Protein AF-A0A073IVK3-F1 (afdb_monomer)

Secondary structure (DSSP, 8-state):
----S----BTTBEEEE----SS-EEEEEE--SS-----BSSEEEEEE--TT--S-EEEEEE-TT--EEEEESS-EEEEEESSEEEEEE-SEEEEEESSTTS---EEEEE-SSEEEEE-SEEEEEE-S--------EEEEEESSS-EEEEE-SEEEEEEEEEEE--SS--EEEESSEEEEEEEEE-SS--EEEESSEEES-EEEESS--EEEESSEE-S-EE--BSS-EEEE-TT-EETT-EEEEESS-EEE--SS--EEEEEESS-EEEEEESS-EEEEEES--EEEEEESS-EEEEEES--EEEEEESS-EEE--SS--EE-

InterPro domains:
  IPR001343 RTX calcium-binding nonapeptide repeat [PF00353] (252-286)
  IPR001343 RTX calcium-binding nonapeptide repeat [PF00353] (289-323)
  IPR011049 Serralysin-like metalloprotease, C-terminal [G3DSA:2.150.10.10] (230-286)
  IPR011049 Serralysin-like metalloprotease, C-terminal [G3DSA:2.150.10.10] (288-324)
  IPR011049 Serralysin-like metalloprotease, C-terminal [SSF51120] (201-320)
  IPR018511 Hemolysin-type calcium-binding conserved site [PS00330] (267-285)

Organism: NCBI:txid1402135

Sequence (324 aa):
MKIDGDVVANDYGVRVDSSAANTDYEYNVTLGETANVITNTSFAIYIGANATNTDLAYGAINLANAGEVTAFDRGAVLLFNANQANFSNSGTITSNSTTNYFDAAVSFAIVKNALFDNSGLIQRLHDTSGPSKDTATVSFFSSTEVVSATNSGTILSGRIAIYSDATVSETLTNSGQIVGDVELSTVVGGTLNNFGLIDGDVTTKGGNDIVSNNGMMTGVLDLGADDDAYTAIAGGVVLGGVLGGTGNDTLTGGSNADFLDGGADNDRLFGRGGDDDLRGGLGSDFMSGGMGDDQIIGDDGSDKMFGGSGDDTLNGGRDKDTIH

pLDDT: mean 73.11, std 22.89, range [26.0, 98.88]

Structure (mmCIF, N/CA/C/O backbone):
data_AF-A0A073IVK3-F1
#
_entry.id   AF-A0A073IVK3-F1
#
loop_
_atom_site.group_PDB
_atom_site.id
_atom_site.type_symbol
_atom_site.label_atom_id
_atom_site.label_alt_id
_atom_site.label_comp_id
_atom_site.label_asym_id
_atom_site.label_entity_id
_atom_site.label_seq_id
_atom_site.pdbx_PDB_ins_code
_atom_site.Cartn_x
_atom_site.Cartn_y
_atom_site.Cartn_z
_atom_site.occupancy
_atom_site.B_iso_or_equiv
_atom_site.auth_seq_id
_atom_site.auth_comp_id
_atom_s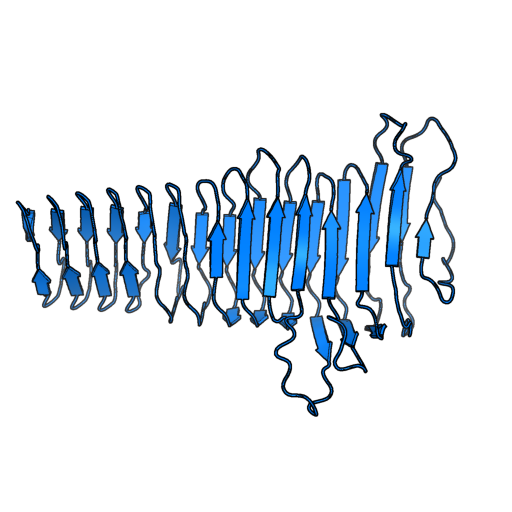ite.auth_asym_id
_atom_site.auth_atom_id
_atom_site.pdbx_PDB_model_num
ATOM 1 N N . MET A 1 1 ? -17.272 18.858 35.046 1.00 30.45 1 MET A N 1
ATOM 2 C CA . MET A 1 1 ? -17.788 18.023 36.160 1.00 30.45 1 MET A CA 1
ATOM 3 C C . MET A 1 1 ? -17.047 16.702 36.091 1.00 30.45 1 MET A C 1
ATOM 5 O O . MET A 1 1 ? -17.229 15.994 35.116 1.00 30.45 1 MET A O 1
ATOM 9 N N . LYS A 1 2 ? -16.173 16.412 37.058 1.00 28.25 2 LYS A N 1
ATOM 10 C CA . LYS A 1 2 ? -15.524 15.103 37.168 1.00 28.25 2 LYS A CA 1
ATOM 11 C C . LYS A 1 2 ? -16.598 14.114 37.623 1.00 28.25 2 LYS A C 1
ATOM 13 O O . LYS A 1 2 ? -17.146 14.299 38.709 1.00 28.25 2 LYS A O 1
ATOM 18 N N . ILE A 1 3 ? -16.972 13.149 36.789 1.00 32.38 3 ILE A N 1
ATOM 19 C CA . ILE A 1 3 ? -17.815 12.039 37.243 1.00 32.38 3 ILE A CA 1
ATOM 20 C C . ILE A 1 3 ? -16.871 11.082 37.982 1.00 32.38 3 ILE A C 1
ATOM 22 O O . ILE A 1 3 ? -16.301 10.183 37.382 1.00 32.38 3 ILE A O 1
ATOM 26 N N . ASP A 1 4 ? -16.623 11.344 39.269 1.00 26.00 4 ASP A N 1
ATOM 27 C CA . ASP A 1 4 ? -15.988 10.371 40.166 1.00 26.00 4 ASP A CA 1
ATOM 28 C C . ASP A 1 4 ? -17.093 9.428 40.674 1.00 26.00 4 ASP A C 1
ATOM 30 O O . ASP A 1 4 ? -17.877 9.790 41.554 1.00 26.00 4 ASP A O 1
ATOM 34 N N . GLY A 1 5 ? -17.186 8.236 40.084 1.00 30.58 5 GLY A N 1
ATOM 35 C CA . GLY A 1 5 ? -18.088 7.167 40.517 1.00 30.58 5 GLY A CA 1
ATOM 36 C C . GLY A 1 5 ? -18.250 6.076 39.458 1.00 30.58 5 GLY A C 1
ATOM 37 O O . GLY A 1 5 ? -18.316 6.385 38.270 1.00 30.58 5 GLY A O 1
ATOM 38 N N . ASP A 1 6 ? -18.318 4.813 39.895 1.00 33.09 6 ASP A N 1
ATOM 39 C CA . ASP A 1 6 ? -18.553 3.648 39.036 1.00 33.09 6 ASP A CA 1
ATOM 40 C C . ASP A 1 6 ? -19.819 3.850 38.195 1.00 33.09 6 ASP A C 1
ATOM 42 O O . ASP A 1 6 ? -20.940 3.895 38.716 1.00 33.09 6 ASP A O 1
ATOM 46 N N . VAL A 1 7 ? -19.654 3.971 36.878 1.00 39.94 7 VAL A N 1
ATOM 47 C CA . VAL A 1 7 ? -20.792 3.980 35.964 1.00 39.94 7 VAL A CA 1
ATOM 48 C C . VAL A 1 7 ? -21.243 2.536 35.785 1.00 39.94 7 VAL A C 1
ATOM 50 O O . VAL A 1 7 ? -20.665 1.774 35.013 1.00 39.94 7 VAL A O 1
ATOM 53 N N . VAL A 1 8 ? -22.276 2.146 36.532 1.00 37.56 8 VAL A N 1
ATOM 54 C CA . VAL A 1 8 ? -22.929 0.844 36.369 1.00 37.56 8 VAL A CA 1
ATOM 55 C C . VAL A 1 8 ? -23.657 0.848 35.027 1.00 37.56 8 VAL A C 1
ATOM 57 O O . VAL A 1 8 ? -24.685 1.511 34.869 1.00 37.56 8 VAL A O 1
ATOM 60 N N . ALA A 1 9 ? -23.098 0.131 34.051 1.00 41.75 9 ALA A N 1
ATOM 61 C CA . ALA A 1 9 ? -23.745 -0.131 32.774 1.00 41.75 9 ALA A CA 1
ATOM 62 C C . ALA A 1 9 ? -25.121 -0.772 33.019 1.00 41.75 9 ALA A C 1
ATOM 64 O O . ALA A 1 9 ? -25.241 -1.724 33.790 1.00 41.75 9 ALA A O 1
ATOM 65 N N . ASN A 1 10 ? -26.164 -0.238 32.386 1.00 35.09 10 ASN A N 1
ATOM 66 C CA . ASN A 1 10 ? -27.459 -0.909 32.324 1.00 35.09 10 ASN A CA 1
ATOM 67 C C . ASN A 1 10 ? -27.535 -1.763 31.047 1.00 35.09 10 ASN A C 1
ATOM 69 O O . ASN A 1 10 ? -26.664 -1.671 30.179 1.00 35.09 10 ASN A O 1
ATOM 73 N N . ASP A 1 11 ? -28.598 -2.562 30.916 1.00 35.25 11 ASP A N 1
ATOM 74 C CA . ASP A 1 11 ? -28.853 -3.481 29.789 1.00 35.25 11 ASP A CA 1
ATOM 75 C C . ASP A 1 11 ? -28.897 -2.808 28.395 1.00 35.25 11 ASP A C 1
ATOM 77 O O . ASP A 1 11 ? -29.147 -3.477 27.398 1.00 35.25 11 ASP A O 1
ATOM 81 N N . TYR A 1 12 ? -28.636 -1.500 28.278 1.00 35.09 12 TYR A N 1
ATOM 82 C CA . TYR A 1 12 ? -28.627 -0.750 27.017 1.00 35.09 12 TYR A CA 1
ATOM 83 C C . TYR A 1 12 ? -27.331 0.043 26.754 1.00 35.09 12 TYR A C 1
ATOM 85 O O . TYR A 1 12 ? -27.231 0.688 25.711 1.00 35.09 12 TYR A O 1
ATOM 93 N N . GLY A 1 13 ? -26.336 -0.002 27.651 1.00 47.62 13 GLY A N 1
ATOM 94 C CA . GLY A 1 13 ? -25.031 0.646 27.465 1.00 47.62 13 GLY A CA 1
ATOM 95 C C . GLY A 1 13 ? -24.664 1.686 28.528 1.00 47.62 13 GLY A C 1
ATOM 96 O O . GLY A 1 13 ? -25.321 1.827 29.559 1.00 47.62 13 GLY A O 1
ATOM 97 N N . VAL A 1 14 ? -23.575 2.417 28.278 1.00 51.91 14 VAL A N 1
ATOM 98 C CA . VAL A 1 14 ? -23.128 3.548 29.105 1.00 51.91 14 VAL A CA 1
ATOM 99 C C . VAL A 1 14 ? -23.346 4.832 28.309 1.00 51.91 14 VAL A C 1
ATOM 101 O O . VAL A 1 14 ? -22.667 5.079 27.314 1.00 51.91 14 VAL A O 1
ATOM 104 N N . ARG A 1 15 ? -24.300 5.663 28.738 1.00 46.94 15 ARG A N 1
ATOM 105 C CA . ARG A 1 15 ? -24.554 6.980 28.139 1.00 46.94 15 ARG A CA 1
ATOM 106 C C . ARG A 1 15 ? -24.108 8.071 29.100 1.00 46.94 15 ARG A C 1
ATOM 108 O O . ARG A 1 15 ? -24.674 8.198 30.185 1.00 46.94 15 ARG A O 1
ATOM 115 N N . VAL A 1 16 ? -23.117 8.857 28.689 1.00 52.09 16 VAL A N 1
ATOM 116 C CA . VAL A 1 16 ? -22.641 10.019 29.443 1.00 52.09 16 VAL A CA 1
ATOM 117 C C . VAL A 1 16 ? -23.031 11.281 28.674 1.00 52.09 16 VAL A C 1
ATOM 119 O O . VAL A 1 16 ? -22.374 11.653 27.707 1.00 52.09 16 VAL A O 1
ATOM 122 N N . ASP A 1 17 ? -24.117 11.928 29.103 1.00 44.75 17 ASP A N 1
ATOM 123 C CA . ASP A 1 17 ? -24.583 13.207 28.550 1.00 44.75 17 ASP A CA 1
ATOM 124 C C . ASP A 1 17 ? -24.237 14.357 29.512 1.00 44.75 17 ASP A C 1
ATOM 126 O O . ASP A 1 17 ? -24.454 14.237 30.721 1.00 44.75 17 ASP A O 1
ATOM 130 N N . SER A 1 18 ? -23.806 15.516 28.997 1.00 44.59 18 SER A N 1
ATOM 131 C CA . SER A 1 18 ? -23.911 16.776 29.750 1.00 44.59 18 SER A CA 1
ATOM 132 C C . SER A 1 18 ? -25.135 17.580 29.327 1.00 44.59 18 SER A C 1
ATOM 134 O O . SER A 1 18 ? -25.400 17.806 28.148 1.00 44.59 18 SER A O 1
ATOM 136 N N . SER A 1 19 ? -25.883 18.061 30.319 1.00 40.81 19 SER A N 1
ATOM 137 C CA . SER A 1 19 ? -27.013 18.979 30.128 1.00 40.81 19 SER A CA 1
ATOM 138 C C . SER A 1 19 ? -26.671 20.433 30.469 1.00 40.81 19 SER A C 1
ATOM 140 O O . SER A 1 19 ? -27.568 21.274 30.511 1.00 40.81 19 SER A O 1
ATOM 142 N N . ALA A 1 20 ? -25.417 20.735 30.806 1.00 42.34 20 ALA A N 1
ATOM 143 C CA . ALA A 1 20 ? -25.027 22.029 31.349 1.00 42.34 20 ALA A CA 1
ATOM 144 C C . ALA A 1 20 ? -24.287 22.858 30.294 1.00 42.34 20 ALA A C 1
ATOM 146 O O . ALA A 1 20 ? -23.254 22.457 29.769 1.00 42.34 20 ALA A O 1
ATOM 147 N N . ALA A 1 21 ? -24.852 24.022 29.976 1.00 39.41 21 ALA A N 1
ATOM 148 C CA . ALA A 1 21 ? -24.183 25.028 29.173 1.00 39.41 21 ALA A CA 1
ATOM 149 C C . ALA A 1 21 ? -23.064 25.671 30.009 1.00 39.41 21 ALA A C 1
ATOM 151 O O . ALA A 1 21 ? -23.330 26.083 31.143 1.00 39.41 21 ALA A O 1
ATOM 152 N N . ASN A 1 22 ? -21.883 25.844 29.401 1.00 41.50 22 ASN A N 1
ATOM 153 C CA . ASN A 1 22 ? -20.859 26.836 29.768 1.00 41.50 22 ASN A CA 1
ATOM 154 C C . ASN A 1 22 ? -19.664 26.401 30.663 1.00 41.50 22 ASN A C 1
ATOM 156 O O . ASN A 1 22 ? -19.256 27.177 31.527 1.00 41.50 22 ASN A O 1
ATOM 160 N N . THR A 1 23 ? -19.069 25.214 30.456 1.00 42.78 23 THR A N 1
ATOM 161 C CA . THR A 1 23 ? -17.687 24.873 30.901 1.00 42.78 23 THR A CA 1
ATOM 162 C C . THR A 1 23 ? -17.080 23.761 30.031 1.00 42.78 23 THR A C 1
ATOM 164 O O . THR A 1 23 ? -17.824 22.863 29.650 1.00 42.78 23 THR A O 1
ATOM 167 N N . ASP A 1 24 ? -15.759 23.743 29.806 1.00 46.22 24 ASP A N 1
ATOM 168 C CA . ASP A 1 24 ? -15.049 22.586 29.225 1.00 46.22 24 ASP A CA 1
ATOM 169 C C . ASP A 1 24 ? -15.345 21.302 30.033 1.00 46.22 24 ASP A C 1
ATOM 171 O O . ASP A 1 24 ? -15.300 21.301 31.273 1.00 46.22 24 ASP A O 1
ATOM 175 N N . TYR A 1 25 ? -15.664 20.200 29.348 1.00 48.06 25 TYR A N 1
ATOM 176 C CA . TYR A 1 25 ? -15.959 18.909 29.979 1.00 48.06 25 TYR A CA 1
ATOM 177 C C . TYR A 1 25 ? -14.968 17.839 29.521 1.00 48.06 25 TYR A C 1
ATOM 179 O O . TYR A 1 25 ? -14.807 17.614 28.325 1.00 48.06 25 TYR A O 1
ATOM 187 N N . GLU A 1 26 ? -14.363 17.154 30.492 1.00 44.44 26 GLU A N 1
ATOM 188 C CA . GLU A 1 26 ? -13.612 15.914 30.300 1.00 44.44 26 GLU A CA 1
ATOM 189 C C . GLU A 1 26 ? -14.480 14.745 30.791 1.00 44.44 26 GLU A C 1
ATOM 191 O O . GLU A 1 26 ? -14.881 14.713 31.961 1.00 44.44 26 GLU A O 1
ATOM 196 N N . TYR A 1 27 ? -14.805 13.807 29.901 1.00 48.66 27 TYR A N 1
ATOM 197 C CA . TYR A 1 27 ? -15.534 12.583 30.237 1.00 48.66 27 TYR A CA 1
ATOM 198 C C . TYR A 1 27 ? -14.570 11.405 30.219 1.00 48.66 27 TYR A C 1
ATOM 200 O O . TYR A 1 27 ? -14.105 11.010 29.153 1.00 48.66 27 TYR A O 1
ATOM 208 N N . ASN A 1 28 ? -14.303 10.835 31.392 1.00 47.59 28 ASN A N 1
ATOM 209 C CA . ASN A 1 28 ? -13.508 9.622 31.537 1.00 47.59 28 ASN A CA 1
ATOM 210 C C . ASN A 1 28 ? -14.444 8.459 31.873 1.00 47.59 28 ASN A C 1
ATOM 212 O O . ASN A 1 28 ? -15.094 8.476 32.919 1.00 47.59 28 ASN A O 1
ATOM 216 N N . VAL A 1 29 ? -14.527 7.460 30.993 1.00 53.03 29 VAL A N 1
ATOM 217 C CA . VAL A 1 29 ? -15.180 6.178 31.298 1.00 53.03 29 VAL A CA 1
ATOM 218 C C . VAL A 1 29 ? -14.085 5.145 31.532 1.00 53.03 29 VAL A C 1
ATOM 220 O O . VAL A 1 29 ? -13.369 4.774 30.600 1.00 53.03 29 VAL A O 1
ATOM 223 N N . THR A 1 30 ? -13.971 4.685 32.777 1.00 48.78 30 THR A N 1
ATOM 224 C CA . THR A 1 30 ? -13.077 3.592 33.177 1.00 48.78 30 THR A CA 1
ATOM 225 C C . THR A 1 30 ? -13.927 2.392 33.574 1.00 48.78 30 THR A C 1
ATOM 227 O O . THR A 1 30 ? -14.757 2.495 34.476 1.00 48.78 30 THR A O 1
ATOM 230 N N . LEU A 1 31 ? -13.725 1.248 32.920 1.00 52.12 31 LEU A N 1
ATOM 231 C CA . LEU A 1 31 ? -14.322 -0.025 33.332 1.00 52.12 31 LEU A CA 1
ATOM 232 C C . LEU A 1 31 ? -13.305 -0.748 34.241 1.00 52.12 31 LEU A C 1
ATOM 234 O O . LEU A 1 31 ? -12.222 -1.096 33.789 1.00 52.12 31 LEU A O 1
ATOM 238 N N . GLY A 1 32 ? -13.608 -0.879 35.541 1.00 35.72 32 GLY A N 1
ATOM 239 C CA . GLY A 1 32 ? -12.637 -1.221 36.600 1.00 35.72 32 GLY A CA 1
ATOM 240 C C . GLY A 1 32 ? -12.182 -2.692 36.727 1.00 35.72 32 GLY A C 1
ATOM 241 O O . GLY A 1 32 ? -12.684 -3.589 36.054 1.00 35.72 32 GLY A O 1
ATOM 242 N N . GLU A 1 33 ? -11.251 -2.907 37.671 1.00 37.09 33 GLU A N 1
ATOM 243 C CA . GLU A 1 33 ? -10.264 -4.006 37.850 1.00 37.09 33 GLU A CA 1
ATOM 244 C C . GLU A 1 33 ? -10.771 -5.429 38.188 1.00 37.09 33 GLU A C 1
ATOM 246 O O . GLU A 1 33 ? -9.989 -6.298 38.577 1.00 37.09 33 GLU A O 1
ATOM 251 N N . THR A 1 34 ? -12.060 -5.724 38.053 1.00 35.50 34 THR A N 1
ATOM 252 C CA . THR A 1 34 ? -12.558 -7.108 38.191 1.00 35.50 34 THR A CA 1
ATOM 253 C C . THR A 1 34 ? -13.191 -7.528 36.882 1.00 35.50 34 THR A C 1
ATOM 255 O O . THR A 1 34 ? -13.730 -6.674 36.195 1.00 35.50 34 THR A O 1
ATOM 258 N N . ALA A 1 35 ? -13.053 -8.807 36.510 1.00 34.72 35 ALA A N 1
ATOM 259 C CA . ALA A 1 35 ? -13.512 -9.395 35.249 1.00 34.72 35 ALA A CA 1
ATOM 260 C C . ALA A 1 35 ? -14.973 -9.024 34.926 1.00 34.72 35 ALA A C 1
ATOM 262 O O . ALA A 1 35 ? -15.910 -9.763 35.222 1.00 34.72 35 ALA A O 1
ATOM 263 N N . ASN A 1 36 ? -15.160 -7.845 34.344 1.00 41.50 36 ASN A N 1
ATOM 264 C CA . ASN A 1 36 ? -16.448 -7.283 34.004 1.00 41.50 36 ASN A CA 1
ATOM 265 C C . ASN A 1 36 ? -16.783 -7.792 32.611 1.00 41.50 36 ASN A C 1
ATOM 267 O O . ASN A 1 36 ? -16.494 -7.130 31.621 1.00 41.50 36 ASN A O 1
ATOM 271 N N . VAL A 1 37 ? -17.375 -8.984 32.539 1.00 42.28 37 VAL A N 1
ATOM 272 C CA . VAL A 1 37 ? -17.988 -9.457 31.297 1.00 42.28 37 VAL A CA 1
ATOM 273 C C . VAL A 1 37 ? -19.257 -8.632 31.088 1.00 42.28 37 VAL A C 1
ATOM 275 O O . VAL A 1 37 ? -20.292 -8.901 31.697 1.00 42.28 37 VAL A O 1
ATOM 278 N N . ILE A 1 38 ? -19.187 -7.588 30.260 1.00 46.66 38 ILE A N 1
ATOM 279 C CA . ILE A 1 38 ? -20.375 -6.826 29.853 1.00 46.66 38 ILE A CA 1
ATOM 280 C C . ILE A 1 38 ? -21.122 -7.657 28.809 1.00 46.66 38 ILE A C 1
ATOM 282 O O . ILE A 1 38 ? -20.921 -7.468 27.622 1.00 46.66 38 ILE A O 1
ATOM 286 N N . THR A 1 39 ? -21.974 -8.595 29.224 1.00 41.84 39 THR A N 1
ATOM 287 C CA . THR A 1 39 ? -22.789 -9.388 28.291 1.00 41.84 39 THR A CA 1
ATOM 288 C C . THR A 1 39 ? -24.007 -8.580 27.835 1.00 41.84 39 THR A C 1
ATOM 290 O O . THR A 1 39 ? -24.969 -8.452 28.593 1.00 41.84 39 THR A O 1
ATOM 293 N N . ASN A 1 40 ? -24.007 -8.030 26.617 1.00 43.03 40 ASN A N 1
ATOM 294 C CA . ASN A 1 40 ? -25.181 -7.329 26.081 1.00 43.03 40 ASN A CA 1
ATOM 295 C C . ASN A 1 40 ? -25.412 -7.616 24.591 1.00 43.03 40 ASN A C 1
ATOM 297 O O . ASN A 1 40 ? -24.457 -7.638 23.827 1.00 43.03 40 ASN A O 1
ATOM 301 N N . THR A 1 41 ? -26.681 -7.768 24.195 1.00 34.62 41 THR A N 1
ATOM 302 C CA . THR A 1 41 ? -27.170 -7.895 22.805 1.00 34.62 41 THR A CA 1
ATOM 303 C C . THR A 1 41 ? -26.931 -6.654 21.929 1.00 34.62 41 THR A C 1
ATOM 305 O O . THR A 1 41 ? -27.132 -6.698 20.717 1.00 34.62 41 THR A O 1
ATOM 308 N N . SER A 1 42 ? -26.572 -5.513 22.527 1.00 39.62 42 SER A N 1
ATOM 309 C CA . SER A 1 42 ? -26.035 -4.310 21.871 1.00 39.62 42 SER A CA 1
ATOM 310 C C . SER A 1 42 ? -25.353 -3.451 22.933 1.00 39.62 42 SER A C 1
ATOM 312 O O . SER A 1 42 ? -26.006 -3.056 23.895 1.00 39.62 42 SER A O 1
ATOM 314 N N . PHE A 1 43 ? -24.071 -3.128 22.780 1.00 43.31 43 PHE A N 1
ATOM 315 C CA . PHE A 1 43 ? -23.385 -2.207 23.688 1.00 43.31 43 PHE A CA 1
ATOM 316 C C . PHE A 1 43 ? -22.887 -0.993 22.910 1.00 43.31 43 PHE A C 1
ATOM 318 O O . PHE A 1 43 ? -22.105 -1.134 21.970 1.00 43.31 43 PHE A O 1
ATOM 325 N N . ALA A 1 44 ? -23.344 0.192 23.317 1.00 45.56 44 ALA A N 1
ATOM 326 C CA . ALA A 1 44 ? -22.808 1.456 22.846 1.00 45.56 44 ALA A CA 1
ATOM 327 C C . ALA A 1 44 ? -22.344 2.287 24.041 1.00 45.56 44 ALA A C 1
ATOM 329 O O . ALA A 1 44 ? -23.100 2.487 24.999 1.00 45.56 44 ALA A O 1
ATOM 330 N N . ILE A 1 45 ? -21.104 2.772 23.982 1.00 53.34 45 ILE A N 1
ATOM 331 C CA . ILE A 1 45 ? -20.678 3.895 24.813 1.00 53.34 45 ILE A CA 1
ATOM 332 C C . ILE A 1 45 ? -20.809 5.131 23.940 1.00 53.34 45 ILE A C 1
ATOM 334 O O . ILE A 1 45 ? -20.176 5.215 22.889 1.00 53.34 45 ILE A O 1
ATOM 338 N N . TYR A 1 46 ? -21.661 6.058 24.371 1.00 47.38 46 TYR A N 1
ATOM 339 C CA . TYR A 1 46 ? -21.790 7.367 23.747 1.00 47.38 46 TYR A CA 1
ATOM 340 C C . TYR A 1 46 ? -21.228 8.420 24.694 1.00 47.38 46 TYR A C 1
ATOM 342 O O . TYR A 1 46 ? -21.732 8.593 25.809 1.00 47.38 46 TYR A O 1
ATOM 350 N N . ILE A 1 47 ? -20.197 9.121 24.225 1.00 49.31 47 ILE A N 1
ATOM 351 C CA . ILE A 1 47 ? -19.672 10.332 24.854 1.00 49.31 47 ILE A CA 1
ATOM 352 C C . ILE A 1 47 ? -19.900 11.471 23.865 1.00 49.31 47 ILE A C 1
ATOM 354 O O . ILE A 1 47 ? -19.330 11.458 22.771 1.00 49.31 47 ILE A O 1
ATOM 358 N N . GLY A 1 48 ? -20.737 12.444 24.229 1.00 41.22 48 GLY A N 1
ATOM 359 C CA . GLY A 1 48 ? -21.047 13.561 23.341 1.00 41.22 48 GLY A CA 1
ATOM 360 C C . GLY A 1 48 ? -21.378 14.869 24.051 1.00 41.22 48 GLY A C 1
ATOM 361 O O . GLY A 1 48 ? -21.937 14.879 25.148 1.00 41.22 48 GLY A O 1
ATOM 362 N N . ALA A 1 49 ? -21.062 15.985 23.389 1.00 42.00 49 ALA A N 1
ATOM 363 C CA . ALA A 1 49 ? -21.572 17.314 23.726 1.00 42.00 49 ALA A CA 1
ATOM 364 C C . ALA A 1 49 ? -22.810 17.660 22.878 1.00 42.00 49 ALA A C 1
ATOM 366 O O . ALA A 1 49 ? -22.963 17.196 21.749 1.00 42.00 49 ALA A O 1
ATOM 367 N N . ASN A 1 50 ? -23.725 18.464 23.425 1.00 40.88 50 ASN A N 1
ATOM 368 C CA . ASN A 1 50 ? -24.939 18.880 22.721 1.00 40.88 50 ASN A CA 1
ATOM 369 C C . ASN A 1 50 ? -24.593 19.763 21.501 1.00 40.88 50 ASN A C 1
ATOM 371 O O . ASN A 1 50 ? -23.816 20.708 21.630 1.00 40.88 50 ASN A O 1
ATOM 375 N N . ALA A 1 51 ? -25.208 19.486 20.344 1.00 37.88 51 ALA A N 1
ATOM 376 C CA . ALA A 1 51 ? -24.885 20.038 19.017 1.00 37.88 51 ALA A CA 1
ATOM 377 C C . ALA A 1 51 ? -24.982 21.575 18.881 1.00 37.88 51 ALA A C 1
ATOM 379 O O . ALA A 1 51 ? -24.632 22.132 17.845 1.00 37.88 51 ALA A O 1
ATOM 380 N N . THR A 1 52 ? -25.475 22.272 19.905 1.00 41.50 52 THR A N 1
ATOM 381 C CA . THR A 1 52 ? -25.586 23.736 19.941 1.00 41.50 52 THR A CA 1
ATOM 382 C C . THR A 1 52 ? -24.432 24.426 20.668 1.00 41.50 52 THR A C 1
ATOM 384 O O . THR A 1 52 ? -24.470 25.649 20.790 1.00 41.50 52 THR A O 1
ATOM 387 N N . ASN A 1 53 ? -23.456 23.686 21.209 1.00 41.06 53 ASN A N 1
ATOM 388 C CA . ASN A 1 53 ? -22.386 24.264 22.021 1.00 41.06 53 ASN A CA 1
ATOM 389 C C . ASN A 1 53 ? -21.077 24.419 21.228 1.00 41.06 53 ASN A C 1
ATOM 391 O O . ASN A 1 53 ? -20.614 23.474 20.599 1.00 41.06 53 ASN A O 1
ATOM 395 N N . THR A 1 54 ? -20.482 25.613 21.267 1.00 37.91 54 THR A N 1
ATOM 396 C CA . THR A 1 54 ? -19.204 25.955 20.610 1.00 37.91 54 THR A CA 1
ATOM 397 C C . THR A 1 54 ? -17.967 25.619 21.460 1.00 37.91 54 THR A C 1
ATOM 399 O O . THR A 1 54 ? -16.853 25.927 21.045 1.00 37.91 54 THR A O 1
ATOM 402 N N . ASP A 1 55 ? -18.156 25.026 22.643 1.00 41.25 55 ASP A N 1
ATOM 403 C CA . ASP A 1 55 ? -17.098 24.745 23.629 1.00 41.25 55 ASP A CA 1
ATOM 404 C C . ASP A 1 55 ? -16.347 23.420 23.369 1.00 41.25 55 ASP A C 1
ATOM 406 O O . ASP A 1 55 ? -16.862 22.505 22.719 1.00 41.25 55 ASP A O 1
ATOM 410 N N . LEU A 1 56 ? -15.125 23.298 23.910 1.00 43.72 56 LEU A N 1
ATOM 411 C CA . LEU A 1 56 ? -14.254 22.127 23.765 1.00 43.72 56 LEU A CA 1
ATOM 412 C C . LEU A 1 56 ? -14.711 20.968 24.671 1.00 43.72 56 LEU A C 1
ATOM 414 O O . LEU A 1 56 ? -14.603 21.022 25.894 1.00 43.72 56 LEU A O 1
ATOM 418 N N . ALA A 1 57 ? -15.227 19.893 24.068 1.00 39.88 57 ALA A N 1
ATOM 419 C CA . ALA A 1 57 ? -15.525 18.645 24.771 1.00 39.88 57 ALA A CA 1
ATOM 420 C C . ALA A 1 57 ? -14.420 17.608 24.530 1.00 39.88 57 ALA A C 1
ATOM 422 O O . ALA A 1 57 ? -14.106 17.307 23.377 1.00 39.88 57 ALA A O 1
ATOM 423 N N . TYR A 1 58 ? -13.879 17.050 25.615 1.00 41.75 58 TYR A N 1
ATOM 424 C CA . TYR A 1 58 ? -12.848 16.013 25.618 1.00 41.75 58 TYR A CA 1
ATOM 425 C C . TYR A 1 58 ? -13.449 14.701 26.140 1.00 41.75 58 TYR A C 1
ATOM 427 O O . TYR A 1 58 ? -14.083 14.682 27.197 1.00 41.75 58 TYR A O 1
ATOM 435 N N . GLY A 1 59 ? -13.272 13.598 25.414 1.00 42.62 59 GLY A N 1
ATOM 436 C CA . GLY A 1 59 ? -13.734 12.272 25.837 1.00 42.62 59 GLY A CA 1
ATOM 437 C C . GLY A 1 59 ? -12.597 11.260 25.833 1.00 42.62 59 GLY A C 1
ATOM 438 O O . GLY A 1 59 ? -11.889 11.142 24.840 1.00 42.62 59 GLY A O 1
ATOM 439 N N . ALA A 1 60 ? -12.424 10.499 26.909 1.00 41.94 60 ALA A N 1
ATOM 440 C CA . ALA A 1 60 ? -11.525 9.354 26.915 1.00 41.94 60 ALA A CA 1
ATOM 441 C C . ALA A 1 60 ? -12.250 8.105 27.422 1.00 41.94 60 ALA A C 1
ATOM 443 O O . ALA A 1 60 ? -12.913 8.112 28.463 1.00 41.94 60 ALA A O 1
ATOM 444 N N . ILE A 1 61 ? -12.112 7.014 26.670 1.00 54.38 61 ILE A N 1
ATOM 445 C CA . ILE A 1 61 ? -12.478 5.676 27.135 1.00 54.38 61 ILE A CA 1
ATOM 446 C C . ILE A 1 61 ? -11.178 4.922 27.330 1.00 54.38 61 ILE A C 1
ATOM 448 O O . ILE A 1 61 ? -10.446 4.663 26.373 1.00 54.38 61 ILE A O 1
ATOM 452 N N . ASN A 1 62 ? -10.902 4.588 28.586 1.00 50.53 62 ASN A N 1
ATOM 453 C CA . ASN A 1 62 ? -9.751 3.788 28.939 1.00 50.53 62 ASN A CA 1
ATOM 454 C C . ASN A 1 62 ? -10.229 2.398 29.361 1.00 50.53 62 ASN A C 1
ATOM 456 O O . ASN A 1 62 ? -10.833 2.234 30.424 1.00 50.53 62 ASN A O 1
ATOM 460 N N . LEU A 1 63 ? -9.963 1.407 28.512 1.00 54.09 63 LEU A N 1
ATOM 461 C CA . LEU A 1 63 ? -10.202 -0.005 28.812 1.00 54.09 63 LEU A CA 1
ATOM 462 C C . LEU A 1 63 ? -8.964 -0.672 29.431 1.00 54.09 63 LEU A C 1
ATOM 464 O O . LEU A 1 63 ? -8.906 -1.897 29.518 1.00 54.09 63 LEU A O 1
ATOM 468 N N . ALA A 1 64 ? -7.964 0.104 29.866 1.00 36.34 64 ALA A N 1
ATOM 469 C CA . ALA A 1 64 ? -6.777 -0.440 30.506 1.00 36.34 64 ALA A CA 1
ATOM 470 C C . ALA A 1 64 ? -7.148 -1.219 31.772 1.00 36.34 64 ALA A C 1
ATOM 472 O O . ALA A 1 64 ? -7.763 -0.681 32.691 1.00 36.34 64 ALA A O 1
ATOM 473 N N . ASN A 1 65 ? -6.734 -2.487 31.818 1.00 38.41 65 ASN A N 1
ATOM 474 C CA . ASN A 1 65 ? -7.028 -3.446 32.891 1.00 38.41 65 ASN A CA 1
ATOM 475 C C . ASN A 1 65 ? -8.506 -3.878 33.015 1.00 38.41 65 ASN A C 1
ATOM 477 O O . ASN A 1 65 ? -8.840 -4.609 33.952 1.00 38.41 65 ASN A O 1
ATOM 481 N N . ALA A 1 66 ? -9.384 -3.497 32.081 1.00 38.75 66 ALA A N 1
ATOM 482 C CA . ALA A 1 66 ? -10.692 -4.131 31.933 1.00 38.75 66 ALA A CA 1
ATOM 483 C C . ALA A 1 66 ? -10.464 -5.519 31.309 1.00 38.75 66 ALA A C 1
ATOM 485 O O . ALA A 1 66 ? -9.900 -5.603 30.227 1.00 38.75 66 ALA A O 1
ATOM 486 N N . GLY A 1 67 ? -10.830 -6.609 31.991 1.00 47.84 67 GLY A N 1
ATOM 487 C CA . GLY A 1 67 ? -10.541 -7.984 31.542 1.00 47.84 67 GLY A CA 1
ATOM 488 C C . GLY A 1 67 ? -10.960 -8.303 30.091 1.00 47.84 67 GLY A C 1
ATOM 489 O O . GLY A 1 67 ? -10.149 -8.216 29.170 1.00 47.84 67 GLY A O 1
ATOM 490 N N . GLU A 1 68 ? -12.213 -8.723 29.889 1.00 49.28 68 GLU A N 1
ATOM 491 C CA . GLU A 1 68 ? -12.792 -9.033 28.571 1.00 49.28 68 GLU A CA 1
ATOM 492 C C . GLU A 1 68 ? -14.070 -8.204 28.364 1.00 49.28 68 GLU A C 1
ATOM 494 O O . GLU A 1 68 ? -14.993 -8.278 29.175 1.00 49.28 68 GLU A O 1
ATOM 499 N N . VAL A 1 69 ? -14.135 -7.421 27.284 1.00 52.19 69 VAL A N 1
ATOM 500 C CA . VAL A 1 69 ? -15.343 -6.706 26.844 1.00 52.19 69 VAL A CA 1
ATOM 501 C C . VAL A 1 69 ? -15.984 -7.504 25.707 1.00 52.19 69 VAL A C 1
ATOM 503 O O . VAL A 1 69 ? -15.440 -7.547 24.604 1.00 52.19 69 VAL A O 1
ATOM 506 N N . THR A 1 70 ? -17.140 -8.128 25.958 1.00 47.41 70 THR A N 1
ATOM 507 C CA . THR A 1 70 ? -17.814 -9.020 24.994 1.00 47.41 70 THR A CA 1
ATOM 508 C C . THR A 1 70 ? -19.177 -8.471 24.556 1.00 47.41 70 THR A C 1
ATOM 510 O O . THR A 1 70 ? -20.146 -8.569 25.299 1.00 47.41 70 THR A O 1
ATOM 513 N N . ALA A 1 71 ? -19.314 -7.954 23.333 1.00 47.34 71 ALA A N 1
ATOM 514 C CA . ALA A 1 71 ? -20.628 -7.566 22.795 1.00 47.34 71 ALA A CA 1
ATOM 515 C C . ALA A 1 71 ? -21.291 -8.728 22.033 1.00 47.34 71 ALA A C 1
ATOM 517 O O . ALA A 1 71 ? -20.646 -9.367 21.201 1.00 47.34 71 ALA A O 1
ATOM 518 N N . PHE A 1 72 ? -22.578 -8.976 22.288 1.00 42.47 72 PHE A N 1
ATOM 519 C CA . PHE A 1 72 ? -23.405 -10.003 21.643 1.00 42.47 72 PHE A CA 1
ATOM 520 C C . PHE A 1 72 ? -24.390 -9.383 20.631 1.00 42.47 72 PHE A C 1
ATOM 522 O O . PHE A 1 72 ? -24.812 -8.245 20.789 1.00 42.47 72 PHE A O 1
ATOM 529 N N . ASP A 1 73 ? -24.777 -10.152 19.611 1.00 41.50 73 ASP A N 1
ATOM 530 C CA . ASP A 1 73 ? -25.961 -10.042 18.730 1.00 41.50 73 ASP A CA 1
ATOM 531 C C . ASP A 1 73 ? -26.198 -8.787 17.859 1.00 41.50 73 ASP A C 1
ATOM 533 O O . ASP A 1 73 ? -26.946 -8.902 16.885 1.00 41.50 73 ASP A O 1
ATOM 537 N N . ARG A 1 74 ? -25.582 -7.619 18.108 1.00 44.16 74 ARG A N 1
ATOM 538 C CA . ARG A 1 74 ? -25.718 -6.423 17.228 1.00 44.16 74 ARG A CA 1
ATOM 539 C C . ARG A 1 74 ? -24.456 -5.565 17.053 1.00 44.16 74 ARG A C 1
ATOM 541 O O . ARG A 1 74 ? -24.553 -4.392 16.697 1.00 44.16 74 ARG A O 1
ATOM 548 N N . GLY A 1 75 ? -23.276 -6.140 17.269 1.00 44.78 75 GLY A N 1
ATOM 549 C CA . GLY A 1 75 ? -22.008 -5.410 17.182 1.00 44.78 75 GLY A CA 1
ATOM 550 C C . GLY A 1 75 ? -21.753 -4.493 18.387 1.00 44.78 75 GLY A C 1
ATOM 551 O O . GLY A 1 75 ? -22.664 -4.119 19.131 1.00 44.78 75 GLY A O 1
ATOM 552 N N . ALA A 1 76 ? -20.481 -4.165 18.605 1.00 48.50 76 ALA A N 1
ATOM 553 C CA . ALA A 1 76 ? -20.063 -3.142 19.557 1.00 48.50 76 ALA A CA 1
ATOM 554 C C . ALA A 1 76 ? -19.869 -1.844 18.773 1.00 48.50 76 ALA A C 1
ATOM 556 O O . ALA A 1 76 ? -18.947 -1.738 17.966 1.00 48.50 76 ALA A O 1
ATOM 557 N N . VAL A 1 77 ? -20.724 -0.851 18.995 1.00 49.03 77 VAL A N 1
ATOM 558 C CA . VAL A 1 77 ? -20.564 0.454 18.346 1.00 49.03 77 VAL A CA 1
ATOM 559 C C . VAL A 1 77 ? -20.130 1.456 19.407 1.00 49.03 77 VAL A C 1
ATOM 561 O O . VAL A 1 77 ? -20.937 1.892 20.225 1.00 49.03 77 VAL A O 1
ATOM 564 N N . LEU A 1 78 ? -18.845 1.814 19.412 1.00 55.34 78 LEU A N 1
ATOM 565 C CA . LEU A 1 78 ? -18.320 2.886 20.255 1.00 55.34 78 LEU A CA 1
ATOM 566 C C . LEU A 1 78 ? -18.353 4.192 19.453 1.00 55.34 78 LEU A C 1
ATOM 568 O O . LEU A 1 78 ? -17.597 4.380 18.500 1.00 55.34 78 LEU A O 1
ATOM 572 N N . LEU A 1 79 ? -19.272 5.087 19.818 1.00 49.84 79 LEU A N 1
ATOM 573 C CA . LEU A 1 79 ? -19.462 6.374 19.147 1.00 49.84 79 LEU A CA 1
ATOM 574 C C . LEU A 1 79 ? -18.898 7.500 20.013 1.00 49.84 79 LEU A C 1
ATOM 576 O O . LEU A 1 79 ? -19.391 7.751 21.116 1.00 49.84 79 LEU A O 1
ATOM 580 N N . PHE A 1 80 ? -17.918 8.228 19.482 1.00 54.34 80 PHE A N 1
ATOM 581 C CA . PHE A 1 80 ? -17.323 9.392 20.130 1.00 54.34 80 PHE A CA 1
ATOM 582 C C . PHE A 1 80 ? -17.682 10.656 19.359 1.00 54.34 80 PHE A C 1
ATOM 584 O O . PHE A 1 80 ? -17.217 10.855 18.241 1.00 54.34 80 PHE A O 1
ATOM 591 N N . ASN A 1 81 ? -18.465 11.544 19.967 1.00 48.34 81 ASN A N 1
ATOM 592 C CA . ASN A 1 81 ? -18.767 12.863 19.414 1.00 48.34 81 ASN A CA 1
ATOM 593 C C . ASN A 1 81 ? -18.140 13.956 20.295 1.00 48.34 81 ASN A C 1
ATOM 595 O O . ASN A 1 81 ? -18.827 14.644 21.053 1.00 48.34 81 ASN A O 1
ATOM 599 N N . ALA A 1 82 ? -16.810 14.058 20.242 1.00 50.09 82 ALA A N 1
ATOM 600 C CA . ALA A 1 82 ? -16.006 15.007 21.013 1.00 50.09 82 ALA A CA 1
ATOM 601 C C . ALA A 1 82 ? -14.997 15.735 20.104 1.00 50.09 82 ALA A C 1
ATOM 603 O O . ALA A 1 82 ? -14.656 15.236 19.033 1.00 50.09 82 ALA A O 1
ATOM 604 N N . ASN A 1 83 ? -14.521 16.911 20.534 1.00 50.94 83 ASN A N 1
ATOM 605 C CA . ASN A 1 83 ? -13.530 17.708 19.792 1.00 50.94 83 ASN A CA 1
ATOM 606 C C . ASN A 1 83 ? -12.115 17.105 19.858 1.00 50.94 83 ASN A C 1
ATOM 608 O O . ASN A 1 83 ? -11.277 17.417 19.014 1.00 50.94 83 ASN A O 1
ATOM 612 N N . GLN A 1 84 ? -11.864 16.268 20.865 1.00 57.38 84 GLN A N 1
ATOM 613 C CA . GLN A 1 84 ? -10.722 15.368 20.971 1.00 57.38 84 GLN A CA 1
ATOM 614 C C . GLN A 1 84 ? -11.202 14.101 21.683 1.00 57.38 84 GLN A C 1
ATOM 616 O O . GLN A 1 84 ? -11.850 14.190 22.736 1.00 57.38 84 GLN A O 1
ATOM 621 N N . ALA A 1 85 ? -10.897 12.933 21.121 1.00 57.59 85 ALA A N 1
ATOM 622 C CA . ALA A 1 85 ? -11.266 11.657 21.718 1.00 57.59 85 ALA A CA 1
ATOM 623 C C . ALA A 1 85 ? -10.100 10.668 21.715 1.00 57.59 85 ALA A C 1
ATOM 625 O O . ALA A 1 85 ? -9.541 10.358 20.665 1.00 57.59 85 ALA A O 1
ATOM 626 N N . ASN A 1 86 ? -9.767 10.154 22.899 1.00 64.94 86 ASN A N 1
ATOM 627 C CA . ASN A 1 86 ? -8.720 9.152 23.066 1.00 64.94 86 ASN A CA 1
ATOM 628 C C . ASN A 1 86 ? -9.350 7.810 23.447 1.00 64.94 86 ASN A C 1
ATOM 630 O O . ASN A 1 86 ? -10.039 7.696 24.465 1.00 64.94 86 ASN A O 1
ATOM 634 N N . PHE A 1 87 ? -9.085 6.785 22.650 1.00 72.12 87 PHE A N 1
ATOM 635 C CA . PHE A 1 87 ? -9.426 5.407 22.961 1.00 72.12 87 PHE A CA 1
ATOM 636 C C . PHE A 1 87 ? -8.148 4.616 23.205 1.00 72.12 87 PHE A C 1
ATOM 638 O O . PHE A 1 87 ? -7.262 4.604 22.353 1.00 72.12 87 PHE A O 1
ATOM 645 N N . SER A 1 88 ? -8.070 3.935 24.347 1.00 69.50 88 SER A N 1
ATOM 646 C CA . SER A 1 88 ? -6.981 3.003 24.636 1.00 69.50 88 SER A CA 1
ATOM 647 C C . SER A 1 88 ? -7.539 1.636 25.023 1.00 69.50 88 SER A C 1
ATOM 649 O O . SER A 1 88 ? -8.352 1.529 25.949 1.00 69.50 88 SER A O 1
ATOM 651 N N . ASN A 1 89 ? -7.095 0.593 24.319 1.00 69.31 89 ASN A N 1
ATOM 652 C CA . ASN A 1 89 ? -7.362 -0.803 24.646 1.00 69.31 89 ASN A CA 1
ATOM 653 C C . ASN A 1 89 ? -6.058 -1.548 24.939 1.00 69.31 89 ASN A C 1
ATOM 655 O O . ASN A 1 89 ? -5.216 -1.688 24.057 1.00 69.31 89 ASN A O 1
ATOM 659 N N . SER A 1 90 ? -5.931 -2.105 26.143 1.00 73.50 90 SER A N 1
ATOM 660 C CA . SER A 1 90 ? -4.888 -3.084 26.486 1.00 73.50 90 SER A CA 1
ATOM 661 C C . SER A 1 90 ? -5.449 -4.457 26.881 1.00 73.50 90 SER A C 1
ATOM 663 O O . SER A 1 90 ? -4.685 -5.358 27.223 1.00 73.50 90 SER A O 1
ATOM 665 N N . GLY A 1 91 ? -6.778 -4.622 26.838 1.00 67.94 91 GLY A N 1
ATOM 666 C CA . GLY A 1 91 ? -7.500 -5.850 27.179 1.00 67.94 91 GLY A CA 1
ATOM 667 C C . GLY A 1 91 ? -7.999 -6.608 25.946 1.00 67.94 91 GLY A C 1
ATOM 668 O O . GLY A 1 91 ? -7.478 -6.444 24.841 1.00 67.94 91 GLY A O 1
ATOM 669 N N . THR A 1 92 ? -9.012 -7.460 26.124 1.00 68.88 92 THR A N 1
ATOM 670 C CA . THR A 1 92 ? -9.661 -8.167 25.005 1.00 68.88 92 THR A CA 1
ATOM 671 C C . THR A 1 92 ? -11.021 -7.553 24.687 1.00 68.88 92 THR A C 1
ATOM 673 O O . THR A 1 92 ? -11.879 -7.468 25.563 1.00 68.88 92 THR A O 1
ATOM 676 N N . ILE A 1 93 ? -11.236 -7.176 23.428 1.00 70.12 93 ILE A N 1
ATOM 677 C CA . ILE A 1 93 ? -12.532 -6.783 22.876 1.00 70.12 93 ILE A CA 1
ATOM 678 C C . ILE A 1 93 ? -12.988 -7.899 21.948 1.00 70.12 93 ILE A C 1
ATOM 680 O O . ILE A 1 93 ? -12.405 -8.112 20.886 1.00 70.12 93 ILE A O 1
ATOM 684 N N . THR A 1 94 ? -14.042 -8.599 22.347 1.00 67.62 94 THR A N 1
ATOM 685 C CA . THR A 1 94 ? -14.656 -9.655 21.549 1.00 67.62 94 THR A CA 1
ATOM 686 C C . THR A 1 94 ? -16.011 -9.177 21.041 1.00 67.62 94 THR A C 1
ATOM 688 O O . THR A 1 94 ? -16.896 -8.827 21.822 1.00 67.62 94 THR A O 1
ATOM 691 N N . SER A 1 95 ? -16.217 -9.217 19.729 1.00 64.06 95 SER A N 1
ATOM 692 C CA . SER A 1 95 ? -17.565 -9.178 19.155 1.00 64.06 95 SER A CA 1
ATOM 693 C C . SER A 1 95 ? -18.032 -10.600 18.838 1.00 64.06 95 SER A C 1
ATOM 695 O O . SER A 1 95 ? -17.267 -11.422 18.330 1.00 64.06 95 SER A O 1
ATOM 697 N N . ASN A 1 96 ? -19.274 -10.929 19.182 1.00 57.44 96 ASN A N 1
ATOM 698 C CA . ASN A 1 96 ? -19.877 -12.230 18.904 1.00 57.44 96 ASN A CA 1
ATOM 699 C C . ASN A 1 96 ? -21.281 -12.023 18.319 1.00 57.44 96 ASN A C 1
ATOM 701 O O . ASN A 1 96 ? -22.069 -11.242 18.851 1.00 57.44 96 ASN A O 1
ATOM 705 N N . SER A 1 97 ? -21.606 -12.720 17.232 1.00 54.09 97 SER A N 1
ATOM 706 C CA . SER A 1 97 ? -22.974 -12.799 16.713 1.00 54.09 97 SER A CA 1
ATOM 707 C C . SER A 1 97 ? -23.452 -14.237 16.820 1.00 54.09 97 SER A C 1
ATOM 709 O O . SER A 1 97 ? -22.832 -15.135 16.253 1.00 54.09 97 SER A O 1
ATOM 711 N N . THR A 1 98 ? -24.579 -14.457 17.499 1.00 52.00 98 THR A N 1
ATOM 712 C CA . THR A 1 98 ? -25.238 -15.771 17.513 1.00 52.00 98 THR A CA 1
ATOM 713 C C . THR A 1 98 ? -26.184 -15.967 16.323 1.00 52.00 98 THR A C 1
ATOM 715 O O . THR A 1 98 ? -26.837 -17.005 16.208 1.00 52.00 98 THR A O 1
ATOM 718 N N . THR A 1 99 ? -26.278 -14.981 15.418 1.00 49.81 99 THR A N 1
ATOM 719 C CA . THR A 1 99 ? -27.227 -14.991 14.299 1.00 49.81 99 THR A CA 1
ATOM 720 C C . THR A 1 99 ? -26.533 -14.786 12.950 1.00 49.81 99 THR A C 1
ATOM 722 O O . THR A 1 99 ? -25.743 -13.865 12.774 1.00 49.81 99 THR A O 1
ATOM 725 N N . ASN A 1 100 ? -26.901 -15.601 11.957 1.00 49.38 100 ASN A N 1
ATOM 726 C CA . ASN A 1 100 ? -26.373 -15.554 10.580 1.00 49.38 100 ASN A CA 1
ATOM 727 C C . ASN A 1 100 ? -26.843 -14.328 9.760 1.00 49.38 100 ASN A C 1
ATOM 729 O O . ASN A 1 100 ? -26.792 -14.360 8.534 1.00 49.38 100 ASN A O 1
ATOM 733 N N . TYR A 1 101 ? -27.418 -13.308 10.405 1.00 41.62 101 TYR A N 1
ATOM 734 C CA . TYR A 1 101 ? -28.133 -12.213 9.738 1.00 41.62 101 TYR A CA 1
ATOM 735 C C . TYR A 1 101 ? -27.572 -10.820 10.036 1.00 41.62 101 TYR A C 1
ATOM 737 O O . TYR A 1 101 ? -28.010 -9.868 9.393 1.00 41.62 101 TYR A O 1
ATOM 745 N N . PHE A 1 102 ? -26.655 -10.678 10.997 1.00 44.84 102 PHE A N 1
ATOM 746 C CA . PHE A 1 102 ? -26.155 -9.370 11.417 1.00 44.84 102 PHE A CA 1
ATOM 747 C C . PHE A 1 102 ? -24.633 -9.348 11.544 1.00 44.84 102 PHE A C 1
ATOM 749 O O . PHE A 1 102 ? -24.043 -10.191 12.226 1.00 44.84 102 PHE A O 1
ATOM 756 N N . ASP A 1 103 ? -24.035 -8.321 10.937 1.00 49.16 103 ASP A N 1
ATOM 757 C CA . ASP A 1 103 ? -22.618 -8.003 11.052 1.00 49.16 103 ASP A CA 1
ATOM 758 C C . ASP A 1 103 ? -22.300 -7.571 12.487 1.00 49.16 103 ASP A C 1
ATOM 760 O O . ASP A 1 103 ? -22.667 -6.484 12.940 1.00 49.16 103 ASP A O 1
ATOM 764 N N . ALA A 1 104 ? -21.593 -8.424 13.228 1.00 49.97 104 ALA A N 1
ATOM 765 C CA . ALA A 1 104 ? -20.922 -7.993 14.446 1.00 49.97 104 ALA A CA 1
ATOM 766 C C . ALA A 1 104 ? -19.685 -7.171 14.050 1.00 49.97 104 ALA A C 1
ATOM 768 O O . ALA A 1 104 ? -18.615 -7.721 13.794 1.00 49.97 104 ALA A O 1
ATOM 769 N N . ALA A 1 105 ? -19.853 -5.851 13.966 1.00 54.72 105 ALA A N 1
ATOM 770 C CA . ALA A 1 105 ? -18.762 -4.903 13.768 1.00 54.72 105 ALA A CA 1
ATOM 771 C C . ALA A 1 105 ? -18.289 -4.329 15.112 1.00 54.72 105 ALA A C 1
ATOM 773 O O . ALA A 1 105 ? -19.083 -4.173 16.045 1.00 54.72 105 ALA A O 1
ATOM 774 N N . VAL A 1 106 ? -16.995 -4.012 15.198 1.00 61.91 106 VAL A N 1
ATOM 775 C CA . VAL A 1 106 ? -16.436 -3.159 16.253 1.00 61.91 106 VAL A CA 1
ATOM 776 C C . VAL A 1 106 ? -16.134 -1.820 15.596 1.00 61.91 106 VAL A C 1
ATOM 778 O O . VAL A 1 106 ? -15.084 -1.647 14.991 1.00 61.91 106 VAL A O 1
ATOM 781 N N . SER A 1 107 ? -17.074 -0.883 15.645 1.00 61.81 107 SER A N 1
ATOM 782 C CA . SER A 1 107 ? -16.913 0.404 14.960 1.00 61.81 107 SER A CA 1
ATOM 783 C C . SER A 1 107 ? -16.529 1.503 15.942 1.00 61.81 107 SER A C 1
ATOM 785 O O . SER A 1 107 ? -17.166 1.647 16.988 1.00 61.81 107 SER A O 1
ATOM 787 N N . PHE A 1 108 ? -15.526 2.297 15.566 1.00 63.81 108 PHE A N 1
ATOM 788 C CA . PHE A 1 108 ? -15.061 3.474 16.289 1.00 63.81 108 PHE A CA 1
ATOM 789 C C . PHE A 1 108 ? -15.334 4.718 15.433 1.00 63.81 108 PHE A C 1
ATOM 791 O O . PHE A 1 108 ? -14.602 5.035 14.502 1.00 63.81 108 PHE A O 1
ATOM 798 N N . ALA A 1 109 ? -16.406 5.451 15.720 1.00 57.44 109 ALA A N 1
ATOM 799 C CA . ALA A 1 109 ? -16.624 6.747 15.071 1.00 57.44 109 ALA A CA 1
ATOM 800 C C . ALA A 1 109 ? -15.937 7.830 15.908 1.00 57.44 109 ALA A C 1
ATOM 802 O O . ALA A 1 109 ? -16.323 8.004 17.065 1.00 57.44 109 ALA A O 1
ATOM 803 N N . ILE A 1 110 ? -14.937 8.531 15.360 1.00 58.09 110 ILE A N 1
ATOM 804 C CA . ILE A 1 110 ? -14.151 9.521 16.104 1.00 58.09 110 ILE A CA 1
ATOM 805 C C . ILE A 1 110 ? -14.153 10.877 15.395 1.00 58.09 110 ILE A C 1
ATOM 807 O O . ILE A 1 110 ? -13.403 11.131 14.464 1.00 58.09 110 ILE A O 1
ATOM 811 N N . VAL A 1 111 ? -15.017 11.777 15.858 1.00 54.28 111 VAL A N 1
ATOM 812 C CA . VAL A 1 111 ? -15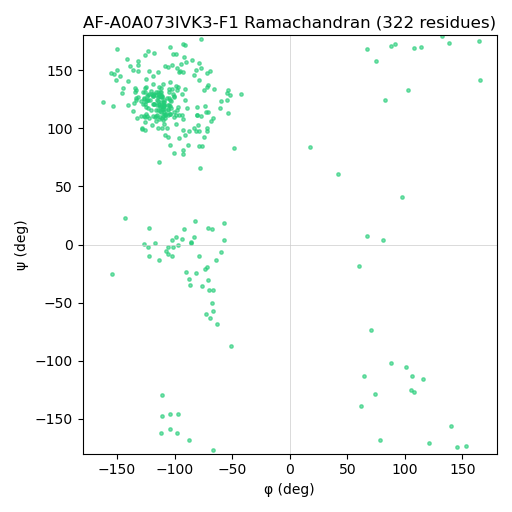.424 12.955 15.077 1.00 54.28 111 VAL A CA 1
ATOM 813 C C . VAL A 1 111 ? -14.286 13.966 14.833 1.00 54.28 111 VAL A C 1
ATOM 815 O O . VAL A 1 111 ? -14.235 14.493 13.717 1.00 54.28 111 VAL A O 1
ATOM 818 N N . LYS A 1 112 ? -13.393 14.236 15.812 1.00 60.22 112 LYS A N 1
ATOM 819 C CA . LYS A 1 112 ? -12.253 15.186 15.702 1.00 60.22 112 LYS A CA 1
ATOM 820 C C . LYS A 1 112 ? -11.069 14.838 16.623 1.00 60.22 112 LYS A C 1
ATOM 822 O O . LYS A 1 112 ? -11.297 14.379 17.742 1.00 60.22 112 LYS A O 1
ATOM 827 N N . ASN A 1 113 ? -9.834 15.126 16.176 1.00 59.53 113 ASN A N 1
ATOM 828 C CA . ASN A 1 113 ? -8.561 14.970 16.914 1.00 59.53 113 ASN A CA 1
ATOM 829 C C . ASN A 1 113 ? -8.490 13.671 17.720 1.00 59.53 113 ASN A C 1
ATOM 831 O O . ASN A 1 113 ? -8.426 13.657 18.951 1.00 59.53 113 ASN A O 1
ATOM 835 N N . ALA A 1 114 ? -8.583 12.568 17.000 1.00 61.78 114 ALA A N 1
ATOM 836 C CA . ALA A 1 114 ? -8.736 11.250 17.570 1.00 61.78 114 ALA A CA 1
ATOM 837 C C . ALA A 1 114 ? -7.390 10.547 17.756 1.00 61.78 114 ALA A C 1
ATOM 839 O O . ALA A 1 114 ? -6.628 10.417 16.793 1.00 61.78 114 ALA A O 1
ATOM 840 N N . LEU A 1 115 ? -7.134 10.016 18.954 1.00 71.56 115 LEU A N 1
ATOM 841 C CA . LEU A 1 115 ? -6.094 9.009 19.159 1.00 71.56 115 LEU A CA 1
ATOM 842 C C . LEU A 1 115 ? -6.752 7.662 19.449 1.00 71.56 115 LEU A C 1
ATOM 844 O O . LEU A 1 115 ? -7.466 7.509 20.440 1.00 71.56 115 LEU A O 1
ATOM 848 N N . PHE A 1 116 ? -6.471 6.677 18.610 1.00 76.06 116 PHE A N 1
ATOM 849 C CA . PHE A 1 116 ? -6.761 5.279 18.890 1.00 76.06 116 PHE A CA 1
ATOM 850 C C . PHE A 1 116 ? -5.456 4.554 19.207 1.00 76.06 116 PHE A C 1
ATOM 852 O O . PHE A 1 116 ? -4.519 4.597 18.416 1.00 76.06 116 PHE A O 1
ATOM 859 N N . ASP A 1 117 ? -5.399 3.876 20.345 1.00 77.25 117 ASP A N 1
ATOM 860 C CA . ASP A 1 117 ? -4.259 3.062 20.754 1.00 77.25 117 ASP A CA 1
ATOM 861 C C . ASP A 1 117 ? -4.733 1.666 21.172 1.00 77.25 117 ASP A C 1
ATOM 863 O O . ASP A 1 117 ? -5.406 1.491 22.191 1.00 77.25 117 ASP A O 1
ATOM 867 N N . ASN A 1 118 ? -4.394 0.656 20.376 1.00 77.62 118 ASN A N 1
ATOM 868 C CA . ASN A 1 118 ? -4.629 -0.742 20.699 1.00 77.62 118 ASN A CA 1
ATOM 869 C C . ASN A 1 118 ? -3.309 -1.458 20.998 1.00 77.62 118 ASN A C 1
ATOM 871 O O . ASN A 1 118 ? -2.514 -1.724 20.101 1.00 77.62 118 ASN A O 1
ATOM 875 N N . SER A 1 119 ? -3.120 -1.858 22.250 1.00 81.25 119 SER A N 1
ATOM 876 C CA . SER A 1 119 ? -2.081 -2.800 22.692 1.00 81.25 119 SER A CA 1
ATOM 877 C C . SER A 1 119 ? -2.644 -4.177 23.066 1.00 81.25 119 SER A C 1
ATOM 879 O O . SER A 1 119 ? -1.883 -5.101 23.347 1.00 81.25 119 SER A O 1
ATOM 881 N N . GLY A 1 120 ? -3.973 -4.323 23.066 1.00 74.44 120 GLY A N 1
ATOM 882 C CA . GLY A 1 120 ? -4.692 -5.544 23.416 1.00 74.44 120 GLY A CA 1
ATOM 883 C C . GLY A 1 120 ? -5.132 -6.391 22.216 1.00 74.44 120 GLY A C 1
ATOM 884 O O . GLY A 1 120 ? -4.642 -6.243 21.095 1.00 74.44 120 GLY A O 1
ATOM 885 N N . LEU A 1 121 ? -6.086 -7.290 22.457 1.00 73.38 121 LEU A N 1
ATOM 886 C CA . LEU A 1 121 ? -6.709 -8.135 21.437 1.00 73.38 121 LEU A CA 1
ATOM 887 C C . LEU A 1 121 ? -8.066 -7.556 21.038 1.00 73.38 121 LEU A C 1
ATOM 889 O O . LEU A 1 121 ? -8.921 -7.331 21.890 1.00 73.38 121 LEU A O 1
ATOM 893 N N . ILE A 1 122 ? -8.293 -7.373 19.745 1.00 75.50 122 ILE A N 1
ATOM 894 C CA . ILE A 1 122 ? -9.617 -7.124 19.176 1.00 75.50 122 ILE A CA 1
ATOM 895 C C . ILE A 1 122 ? -9.932 -8.317 18.291 1.00 75.50 122 ILE A C 1
ATOM 897 O O . ILE A 1 122 ? -9.184 -8.608 17.363 1.00 75.50 122 ILE A O 1
ATOM 901 N N . GLN A 1 123 ? -11.006 -9.038 18.584 1.00 70.38 123 GLN A N 1
ATOM 902 C CA . GLN A 1 123 ? -11.369 -10.236 17.839 1.00 70.38 123 GLN A CA 1
ATOM 903 C C . GLN A 1 123 ? -12.873 -10.355 17.627 1.00 70.38 123 GLN A C 1
ATOM 905 O O . GLN A 1 123 ? -13.695 -9.815 18.374 1.00 70.38 123 GLN A O 1
ATOM 910 N N . ARG A 1 124 ? -13.238 -11.154 16.628 1.00 68.25 124 ARG A N 1
ATOM 911 C CA . ARG A 1 124 ? -14.586 -11.698 16.493 1.00 68.25 124 ARG A CA 1
ATOM 912 C C . ARG A 1 124 ? -14.560 -13.200 16.747 1.00 68.25 124 ARG A C 1
ATOM 914 O O . ARG A 1 124 ? -13.813 -13.919 16.089 1.00 68.25 124 ARG A O 1
ATOM 921 N N . LEU A 1 125 ? -15.412 -13.682 17.648 1.00 61.62 125 LEU A N 1
ATOM 922 C CA . LEU A 1 125 ? -15.697 -15.112 17.766 1.00 61.62 125 LEU A CA 1
ATOM 923 C C . LEU A 1 125 ? -16.897 -15.438 16.872 1.00 61.62 125 LEU A C 1
ATOM 925 O O . LEU A 1 125 ? -17.948 -14.812 16.991 1.00 61.62 125 LEU A O 1
ATOM 929 N N . HIS A 1 126 ? -16.727 -16.388 15.954 1.00 57.03 126 HIS A N 1
ATOM 930 C CA . HIS A 1 126 ? -17.787 -16.879 15.073 1.00 57.03 126 HIS A CA 1
ATOM 931 C C . HIS A 1 126 ? -18.112 -18.338 15.408 1.00 57.03 126 HIS A C 1
ATOM 933 O O . HIS A 1 126 ? -17.200 -19.153 15.563 1.00 57.03 126 HIS A O 1
ATOM 939 N N . ASP A 1 127 ? -19.401 -18.677 15.485 1.00 49.78 127 ASP A N 1
ATOM 940 C CA . ASP A 1 127 ? -19.852 -20.069 15.491 1.00 49.78 127 ASP A CA 1
ATOM 941 C C . ASP A 1 127 ? -19.862 -20.594 14.048 1.00 49.78 127 ASP A C 1
ATOM 943 O O . ASP A 1 127 ? -20.644 -20.156 13.212 1.00 49.78 127 ASP A O 1
ATOM 947 N N . THR A 1 128 ? -18.955 -21.527 13.771 1.00 47.09 128 THR A N 1
ATOM 948 C CA . THR A 1 128 ? -18.546 -22.106 12.474 1.00 47.09 128 THR A CA 1
ATOM 949 C C . THR A 1 128 ? -19.631 -22.774 11.602 1.00 47.09 128 THR A C 1
ATOM 951 O O . THR A 1 128 ? -19.304 -23.565 10.718 1.00 47.09 128 THR A O 1
ATOM 954 N N . SER A 1 129 ? -20.922 -22.519 11.817 1.00 47.53 129 SER A N 1
ATOM 955 C CA . SER A 1 129 ? -22.013 -23.282 11.191 1.00 47.53 129 SER A CA 1
ATOM 956 C C . SER A 1 129 ? -22.667 -22.646 9.949 1.00 47.53 129 SER A C 1
ATOM 958 O O . SER A 1 129 ? -23.627 -23.215 9.424 1.00 47.53 129 SER A O 1
ATOM 960 N N . GLY A 1 130 ? -22.151 -21.527 9.418 1.00 49.22 130 GLY A N 1
ATOM 961 C CA . GLY A 1 130 ? -22.737 -20.822 8.263 1.00 49.22 130 GLY A CA 1
ATOM 962 C C . GLY A 1 130 ? -21.745 -20.447 7.144 1.00 49.22 130 GLY A C 1
ATOM 963 O O . GLY A 1 130 ? -20.557 -20.290 7.403 1.00 49.22 130 GLY A O 1
ATOM 964 N N . PRO A 1 131 ? -22.208 -20.285 5.884 1.00 41.69 131 PRO A N 1
ATOM 965 C CA . PRO A 1 131 ? -21.371 -19.902 4.741 1.00 41.69 131 PRO A CA 1
ATOM 966 C C . PRO A 1 131 ? -21.130 -18.383 4.599 1.00 41.69 131 PRO A C 1
ATOM 968 O O . PRO A 1 131 ? -20.587 -17.966 3.575 1.00 41.69 131 PRO A O 1
ATOM 971 N N . SER A 1 132 ? -21.562 -17.538 5.549 1.00 45.66 132 SER A N 1
ATOM 972 C CA . SER A 1 132 ? -21.438 -16.080 5.412 1.00 45.66 132 SER A CA 1
ATOM 973 C C . SER A 1 132 ? -20.027 -15.594 5.766 1.00 45.66 132 SER A C 1
ATOM 975 O O . SER A 1 132 ? -19.530 -15.757 6.881 1.00 45.66 132 SER A O 1
ATOM 977 N N . LYS A 1 133 ? -19.356 -14.996 4.774 1.00 47.03 133 LYS A N 1
ATOM 978 C CA . LYS A 1 133 ? -18.100 -14.254 4.935 1.00 47.03 133 LYS A CA 1
ATOM 979 C C . LYS A 1 133 ? -18.403 -12.866 5.506 1.00 47.03 133 LYS A C 1
ATOM 981 O O . LYS A 1 133 ? -18.230 -11.866 4.820 1.00 47.03 133 LYS A O 1
ATOM 986 N N . ASP A 1 134 ? -18.896 -12.806 6.734 1.00 47.69 134 ASP A N 1
ATOM 987 C CA . ASP A 1 134 ? -19.190 -11.514 7.357 1.00 47.69 134 ASP A CA 1
ATOM 98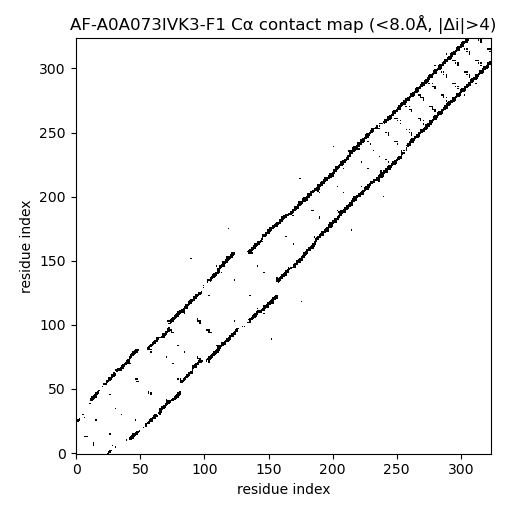8 C C . ASP A 1 134 ? -17.879 -10.927 7.892 1.00 47.69 134 ASP A C 1
ATOM 990 O O . ASP A 1 134 ? -17.261 -11.480 8.812 1.00 47.69 134 ASP A O 1
ATOM 994 N N . THR A 1 135 ? -17.411 -9.843 7.269 1.00 50.16 135 THR A N 1
ATOM 995 C CA . THR A 1 135 ? -16.193 -9.130 7.658 1.00 50.16 135 THR A CA 1
ATOM 996 C C . THR A 1 135 ? -16.452 -8.373 8.953 1.00 50.16 135 THR A C 1
ATOM 998 O O . THR A 1 135 ? -17.215 -7.405 8.968 1.00 50.16 135 THR A O 1
ATOM 1001 N N . ALA A 1 136 ? -15.784 -8.760 10.045 1.00 49.94 136 ALA A N 1
ATOM 1002 C CA . ALA A 1 136 ? -15.610 -7.823 11.151 1.00 49.94 136 ALA A CA 1
ATOM 1003 C C . ALA A 1 136 ? -14.970 -6.567 10.550 1.00 49.94 136 ALA A C 1
ATOM 1005 O O . ALA A 1 136 ? -13.978 -6.696 9.840 1.00 49.94 136 ALA A O 1
ATOM 1006 N N . THR A 1 137 ? -15.585 -5.400 10.736 1.00 58.75 137 THR A N 1
ATOM 1007 C CA . THR A 1 137 ? -15.002 -4.134 10.285 1.00 58.75 137 THR A CA 1
ATOM 1008 C C . THR A 1 137 ? -14.592 -3.347 11.513 1.00 58.75 137 THR A C 1
ATOM 1010 O O . THR A 1 137 ? -15.456 -2.989 12.319 1.00 58.75 137 THR A O 1
ATOM 1013 N N . VAL A 1 138 ? -13.292 -3.097 11.661 1.00 65.62 138 VAL A N 1
ATOM 1014 C CA . VAL A 1 138 ? -12.796 -2.055 12.562 1.00 65.62 138 VAL A CA 1
ATOM 1015 C C . VAL A 1 138 ? -12.759 -0.767 11.763 1.00 65.62 138 VAL A C 1
ATOM 1017 O O . VAL A 1 138 ? -11.839 -0.556 10.980 1.00 65.62 138 VAL A O 1
ATOM 1020 N N . SER A 1 139 ? -13.801 0.048 11.906 1.00 66.19 139 SER A N 1
ATOM 1021 C CA . SER A 1 139 ? -13.895 1.315 11.182 1.00 66.19 139 SER A CA 1
ATOM 1022 C C . SER A 1 139 ? -13.461 2.479 12.053 1.00 66.19 139 SER A C 1
ATOM 1024 O O . SER A 1 139 ? -13.923 2.572 13.191 1.00 66.19 139 SER A O 1
ATOM 1026 N N . PHE A 1 140 ? -12.678 3.388 11.484 1.00 66.44 140 PHE A N 1
ATOM 1027 C CA . PHE A 1 140 ? -12.401 4.720 12.012 1.00 66.44 140 PHE A CA 1
ATOM 1028 C C . PHE A 1 140 ? -13.053 5.748 11.093 1.00 66.44 140 PHE A C 1
ATOM 1030 O O . PHE A 1 140 ? -12.896 5.655 9.882 1.00 66.44 140 PHE A O 1
ATOM 1037 N N . PHE A 1 141 ? -13.797 6.703 11.648 1.00 62.38 141 PHE A N 1
ATOM 1038 C CA . PHE A 1 141 ? -14.414 7.791 10.879 1.00 62.38 141 PHE A CA 1
ATOM 1039 C C . PHE A 1 141 ? -14.022 9.130 11.488 1.00 62.38 141 PHE A C 1
ATOM 1041 O O . PHE A 1 141 ? -14.312 9.302 12.669 1.00 62.38 141 PHE A O 1
ATOM 1048 N N . SER A 1 142 ? -13.458 10.059 10.710 1.00 59.62 142 SER A N 1
ATOM 1049 C CA . SER A 1 142 ? -13.290 11.471 11.101 1.00 59.62 142 SER A CA 1
ATOM 1050 C C . SER A 1 142 ? -13.972 12.418 10.127 1.00 59.62 142 SER A C 1
ATOM 1052 O O . SER A 1 142 ? -14.122 12.100 8.951 1.00 59.62 142 SER A O 1
ATOM 1054 N N . SER A 1 143 ? -14.430 13.552 10.672 1.00 53.06 143 SER A N 1
ATOM 1055 C CA . SER A 1 143 ? -15.242 14.541 9.954 1.00 53.06 143 SER A CA 1
ATOM 1056 C C . SER A 1 143 ? -14.557 15.899 9.721 1.00 53.06 143 SER A C 1
ATOM 1058 O O . SER A 1 143 ? -15.102 16.757 9.029 1.00 53.06 143 SER A O 1
ATOM 1060 N N . THR A 1 144 ? -13.428 16.182 10.398 1.00 55.22 144 THR A N 1
ATOM 1061 C CA . THR A 1 144 ? -12.765 17.499 10.261 1.00 55.22 144 THR A CA 1
ATOM 1062 C C . THR A 1 144 ? -11.257 17.555 10.546 1.00 55.22 144 THR A C 1
ATOM 1064 O O . THR A 1 144 ? -10.634 18.494 10.065 1.00 55.22 144 THR A O 1
ATOM 1067 N N . GLU A 1 145 ? -10.661 16.657 11.349 1.00 63.03 145 GLU A N 1
ATOM 1068 C CA . GLU A 1 145 ? -9.236 16.744 11.762 1.00 63.03 145 GLU A CA 1
ATOM 1069 C C . GLU A 1 145 ? -8.589 15.363 12.027 1.00 63.03 145 GLU A C 1
ATOM 1071 O O . GLU A 1 145 ? -9.289 14.355 12.122 1.00 63.03 145 GLU A O 1
ATOM 1076 N N . VAL A 1 146 ? -7.252 15.349 12.163 1.00 59.72 146 VAL A N 1
ATOM 1077 C CA . VAL A 1 146 ? -6.342 14.183 12.191 1.00 59.72 146 VAL A CA 1
ATOM 1078 C C . VAL A 1 146 ? -6.861 13.005 13.023 1.00 59.72 146 VAL A C 1
ATOM 1080 O O . VAL A 1 146 ? -7.177 13.141 14.211 1.00 59.72 146 VAL A O 1
ATOM 1083 N N . VAL A 1 147 ? -6.841 11.821 12.407 1.00 66.38 147 VAL A N 1
ATOM 1084 C CA . VAL A 1 147 ? -6.925 10.529 13.094 1.00 66.38 147 VAL A CA 1
ATOM 1085 C C . VAL A 1 147 ? -5.538 9.917 13.130 1.00 66.38 147 VAL A C 1
ATOM 1087 O O . VAL A 1 147 ? -4.911 9.703 12.093 1.00 66.38 147 VAL A O 1
ATOM 1090 N N . SER A 1 148 ? -5.074 9.608 14.337 1.00 75.94 148 SER A N 1
ATOM 1091 C CA . SER A 1 148 ? -3.911 8.749 14.532 1.00 75.94 148 SER A CA 1
ATOM 1092 C C . SER A 1 148 ? -4.362 7.454 15.192 1.00 75.94 148 SER A C 1
ATOM 1094 O O . SER A 1 148 ? -4.948 7.462 16.276 1.00 75.94 148 SER A O 1
ATOM 1096 N N . ALA A 1 149 ? -4.119 6.337 14.518 1.00 77.50 149 ALA A N 1
ATOM 1097 C CA . ALA A 1 149 ? -4.393 5.006 15.031 1.00 77.50 149 ALA A CA 1
ATOM 1098 C C . ALA A 1 149 ? -3.072 4.264 15.212 1.00 77.50 149 ALA A C 1
ATOM 1100 O O . ALA A 1 149 ? -2.262 4.177 14.294 1.00 77.50 149 ALA A O 1
ATOM 1101 N N . THR A 1 150 ? -2.844 3.727 16.404 1.00 83.00 150 THR A N 1
ATOM 1102 C CA . THR A 1 150 ? -1.693 2.886 16.721 1.00 83.00 150 THR A CA 1
ATOM 1103 C C . THR A 1 150 ? -2.188 1.502 17.114 1.00 83.00 150 THR A C 1
ATOM 1105 O O . THR A 1 150 ? -3.067 1.367 17.961 1.00 83.00 150 THR A O 1
ATOM 1108 N N . ASN A 1 151 ? -1.619 0.464 16.507 1.00 82.50 151 ASN A N 1
ATOM 1109 C CA . ASN A 1 151 ? -1.837 -0.926 16.883 1.00 82.50 151 ASN A CA 1
ATOM 1110 C C . ASN A 1 151 ? -0.499 -1.585 17.225 1.00 82.50 151 ASN A C 1
ATOM 1112 O O . ASN A 1 151 ? 0.309 -1.847 16.343 1.00 82.50 151 ASN A O 1
ATOM 1116 N N . SER A 1 152 ? -0.270 -1.876 18.499 1.00 87.25 152 SER A N 1
ATOM 1117 C CA . SER A 1 152 ? 0.831 -2.723 18.977 1.00 87.25 152 SER A CA 1
ATOM 1118 C C . SER A 1 152 ? 0.363 -4.117 19.417 1.00 87.25 152 SER A C 1
ATOM 1120 O O . SER A 1 152 ? 1.196 -4.977 19.694 1.00 87.25 152 SER A O 1
ATOM 1122 N N . GLY A 1 153 ? -0.955 -4.342 19.471 1.00 81.50 153 GLY A N 1
ATOM 1123 C CA . GLY A 1 153 ? -1.585 -5.605 19.853 1.00 81.50 153 GLY A CA 1
ATOM 1124 C C . GLY A 1 153 ? -1.984 -6.482 18.662 1.00 81.50 153 GLY A C 1
ATOM 1125 O O . GLY A 1 153 ? -1.317 -6.513 17.630 1.00 81.50 153 GLY A O 1
ATOM 1126 N N . THR A 1 154 ? -3.092 -7.210 18.791 1.00 81.62 154 THR A N 1
ATOM 1127 C CA . THR A 1 154 ? -3.616 -8.078 17.725 1.00 81.62 154 THR A CA 1
ATOM 1128 C C . THR A 1 154 ? -5.034 -7.673 17.359 1.00 81.62 154 THR A C 1
ATOM 1130 O O . THR A 1 154 ? -5.899 -7.564 18.226 1.00 81.62 154 THR A O 1
ATOM 1133 N N . ILE A 1 155 ? -5.287 -7.494 16.068 1.00 80.44 155 ILE A N 1
ATOM 1134 C CA . ILE A 1 155 ? -6.614 -7.264 15.511 1.00 80.44 155 ILE A CA 1
ATOM 1135 C C . ILE A 1 155 ? -6.933 -8.438 14.585 1.00 80.44 155 ILE A C 1
ATOM 1137 O O . ILE A 1 155 ? -6.338 -8.583 13.523 1.00 80.44 155 ILE A O 1
ATOM 1141 N N . LEU A 1 156 ? -7.867 -9.291 15.000 1.00 76.25 156 LEU A N 1
ATOM 1142 C CA . LEU A 1 156 ? -8.439 -10.359 14.185 1.00 76.25 156 LEU A CA 1
ATOM 1143 C C . LEU A 1 156 ? -9.748 -9.847 13.587 1.00 76.25 156 LEU A C 1
ATOM 1145 O O . LEU A 1 156 ? -10.808 -9.934 14.216 1.00 76.25 156 LEU A O 1
ATOM 1149 N N . SER A 1 157 ? -9.654 -9.279 12.388 1.00 69.31 157 SER A N 1
ATOM 1150 C CA . SER A 1 157 ? -10.772 -8.664 11.683 1.00 69.31 157 SER A CA 1
ATOM 1151 C C . SER A 1 157 ? -10.972 -9.293 10.304 1.00 69.31 157 SER A C 1
ATOM 1153 O O . SER A 1 157 ? -10.147 -10.054 9.820 1.00 69.31 157 SER A O 1
ATOM 1155 N N . GLY A 1 158 ? -12.111 -9.030 9.666 1.00 61.88 158 GLY A N 1
ATOM 1156 C CA . GLY A 1 158 ? -12.249 -9.317 8.234 1.00 61.88 158 GLY A CA 1
ATOM 1157 C C . GLY A 1 158 ? -11.754 -8.146 7.391 1.00 61.88 158 GLY A C 1
ATOM 1158 O O . GLY A 1 158 ? -11.189 -8.346 6.328 1.00 61.88 158 GLY A O 1
ATOM 1159 N N . ARG A 1 159 ? -11.973 -6.932 7.901 1.00 73.62 159 ARG A N 1
ATOM 1160 C CA . ARG A 1 159 ? -11.582 -5.658 7.313 1.00 73.62 159 ARG A CA 1
ATOM 1161 C C . ARG A 1 159 ? -11.255 -4.657 8.423 1.00 73.62 159 ARG A C 1
ATOM 1163 O O . ARG A 1 159 ? -11.892 -4.639 9.480 1.00 73.62 159 ARG A O 1
ATOM 1170 N N . ILE A 1 160 ? -10.283 -3.801 8.200 1.00 77.25 160 ILE A N 1
ATOM 1171 C CA . ILE A 1 160 ? -10.012 -2.592 8.970 1.00 77.25 160 ILE A CA 1
ATOM 1172 C C . ILE A 1 160 ? -10.151 -1.459 7.975 1.00 77.25 160 ILE A C 1
ATOM 1174 O O . ILE A 1 160 ? -9.568 -1.527 6.905 1.00 77.25 160 ILE A O 1
ATOM 1178 N N . ALA A 1 161 ? -10.945 -0.448 8.285 1.00 75.38 161 ALA A N 1
ATOM 1179 C CA . ALA A 1 161 ? -11.162 0.652 7.365 1.00 75.38 161 ALA A CA 1
ATOM 1180 C C . ALA A 1 161 ? -10.998 1.985 8.088 1.00 75.38 161 ALA A C 1
ATOM 1182 O O . ALA A 1 161 ? -11.637 2.232 9.109 1.00 75.38 161 ALA A O 1
ATOM 1183 N N . ILE A 1 162 ? -10.152 2.856 7.563 1.00 74.50 162 ILE A N 1
ATOM 1184 C CA . ILE A 1 162 ? -10.032 4.238 8.012 1.00 74.50 162 ILE A CA 1
ATOM 1185 C C . ILE A 1 162 ? -10.692 5.091 6.945 1.00 74.50 162 ILE A C 1
ATOM 1187 O O . ILE A 1 162 ? -10.244 5.112 5.808 1.00 74.50 162 ILE A O 1
ATOM 1191 N N . TYR A 1 163 ? -11.773 5.761 7.320 1.00 72.38 163 TYR A N 1
ATOM 1192 C CA . TYR A 1 163 ? -12.482 6.700 6.470 1.00 72.38 163 TYR A CA 1
ATOM 1193 C C . TYR A 1 163 ? -12.318 8.105 7.021 1.00 72.38 163 TYR A C 1
ATOM 1195 O O . TYR A 1 163 ? -12.541 8.350 8.213 1.00 72.38 163 TYR A O 1
ATOM 1203 N N . SER A 1 164 ? -12.019 9.045 6.142 1.00 66.94 164 SER A N 1
ATOM 1204 C CA . SER A 1 164 ? -12.007 10.448 6.507 1.00 66.94 164 SER A CA 1
ATOM 1205 C C . SER A 1 164 ? -12.489 11.319 5.368 1.00 66.94 164 SER A C 1
ATOM 1207 O O . SER A 1 164 ? -12.082 11.143 4.223 1.00 66.94 164 SER A O 1
ATOM 1209 N N . ASP A 1 165 ? -13.355 12.273 5.695 1.00 66.44 165 ASP A N 1
ATOM 1210 C CA . ASP A 1 165 ? -13.683 13.394 4.813 1.00 66.44 165 ASP A CA 1
ATOM 1211 C C . ASP A 1 165 ? -12.800 14.627 5.105 1.00 66.44 165 ASP A C 1
ATOM 1213 O O . ASP A 1 165 ? -13.013 15.704 4.534 1.00 66.44 165 ASP A O 1
ATOM 1217 N N . ALA A 1 166 ? -11.828 14.484 6.016 1.00 61.66 166 ALA A N 1
ATOM 1218 C CA . ALA A 1 166 ? -11.014 15.585 6.483 1.00 61.66 166 ALA A CA 1
ATOM 1219 C C . ALA A 1 166 ? -10.070 16.074 5.382 1.00 61.66 166 ALA A C 1
ATOM 1221 O O . ALA A 1 166 ? -9.574 15.326 4.544 1.00 61.66 166 ALA A O 1
ATOM 1222 N N . THR A 1 167 ? -9.761 17.368 5.419 1.00 67.44 167 THR A N 1
ATOM 1223 C CA . THR A 1 167 ? -8.808 17.990 4.491 1.00 67.44 167 THR A CA 1
ATOM 1224 C C . THR A 1 167 ? -7.347 17.795 4.922 1.00 67.44 167 THR A C 1
ATOM 1226 O O . THR A 1 167 ? -6.491 18.607 4.571 1.00 67.44 167 THR A O 1
ATOM 1229 N N . VAL A 1 168 ? -7.063 16.808 5.772 1.00 65.81 168 VAL A N 1
ATOM 1230 C CA . VAL A 1 168 ? -5.747 16.555 6.373 1.00 65.81 168 VAL A CA 1
ATOM 1231 C C . VAL A 1 168 ? -5.447 15.064 6.334 1.00 65.81 168 VAL A C 1
ATOM 1233 O O . VAL A 1 168 ? -6.366 14.263 6.392 1.00 65.81 168 VAL A O 1
ATOM 1236 N N . SER A 1 169 ? -4.165 14.715 6.253 1.00 68.06 169 SER A N 1
ATOM 1237 C CA . SER A 1 169 ? -3.722 13.323 6.175 1.00 68.06 169 SER A CA 1
ATOM 1238 C C . SER A 1 169 ? -3.909 12.574 7.501 1.00 68.06 169 SER A C 1
ATOM 1240 O O . SER A 1 169 ? -3.605 13.111 8.573 1.00 68.06 169 SER A O 1
ATOM 1242 N N . GLU A 1 170 ? -4.395 11.332 7.440 1.00 77.06 170 GLU A N 1
ATOM 1243 C CA . GLU A 1 170 ? -4.474 10.413 8.582 1.00 77.06 170 GLU A CA 1
ATOM 1244 C C . GLU A 1 170 ? -3.237 9.525 8.705 1.00 77.06 170 GLU A C 1
ATOM 1246 O O . GLU A 1 170 ? -2.487 9.328 7.757 1.00 77.06 170 GLU A O 1
ATOM 1251 N N . THR A 1 171 ? -3.015 8.938 9.883 1.00 84.06 171 THR A N 1
ATOM 1252 C CA . THR A 1 171 ? -1.919 7.980 10.077 1.00 84.06 171 THR A CA 1
ATOM 1253 C C . THR A 1 171 ? -2.373 6.728 10.819 1.00 84.06 171 THR A C 1
ATOM 1255 O O . THR A 1 171 ? -2.860 6.803 11.948 1.00 84.06 171 THR A O 1
ATOM 1258 N N . LEU A 1 172 ? -2.118 5.561 10.226 1.00 87.00 172 LEU A N 1
ATOM 1259 C CA . LEU A 1 172 ? -2.147 4.258 10.883 1.00 87.00 172 LEU A CA 1
ATOM 1260 C C . LEU A 1 172 ? -0.716 3.782 11.122 1.00 87.00 172 LEU A C 1
ATOM 1262 O O . LEU A 1 172 ? 0.076 3.665 10.195 1.00 87.00 172 LEU A O 1
ATOM 1266 N N . THR A 1 173 ? -0.379 3.467 12.366 1.00 89.44 173 THR A N 1
ATOM 1267 C CA . THR A 1 173 ? 0.879 2.807 12.720 1.00 89.44 173 THR A CA 1
ATOM 1268 C C . THR A 1 173 ? 0.585 1.422 13.276 1.00 89.44 173 THR A C 1
ATOM 1270 O O . THR A 1 173 ? -0.021 1.293 14.337 1.00 89.44 173 THR A O 1
ATOM 1273 N N . ASN A 1 174 ? 1.024 0.376 12.581 1.00 87.88 174 ASN A N 1
ATOM 1274 C CA . ASN A 1 174 ? 0.872 -1.010 13.010 1.00 87.88 174 ASN A CA 1
ATOM 1275 C C . ASN A 1 174 ? 2.227 -1.606 13.388 1.00 87.88 174 ASN A C 1
ATOM 1277 O O . ASN A 1 174 ? 3.025 -1.908 12.517 1.00 87.88 174 ASN A O 1
ATOM 1281 N N . SER A 1 175 ? 2.470 -1.841 14.670 1.00 90.50 175 SER A N 1
ATOM 1282 C CA . SER A 1 175 ? 3.612 -2.620 15.172 1.00 90.50 175 SER A CA 1
ATOM 1283 C C . SER A 1 175 ? 3.208 -4.011 15.672 1.00 90.50 175 SER A C 1
ATOM 1285 O O . SER A 1 175 ? 4.061 -4.767 16.130 1.00 90.50 175 SER A O 1
ATOM 1287 N N . GLY A 1 176 ? 1.912 -4.324 15.631 1.00 88.50 176 GLY A N 1
ATOM 1288 C CA . GLY A 1 176 ? 1.325 -5.578 16.086 1.00 88.50 176 GLY A CA 1
ATOM 1289 C C . GLY A 1 176 ? 0.951 -6.517 14.938 1.00 88.50 176 GLY A C 1
ATOM 1290 O O . GLY A 1 176 ? 1.620 -6.572 13.909 1.00 88.50 176 GLY A O 1
ATOM 1291 N N . GLN A 1 177 ? -0.132 -7.270 15.107 1.00 90.44 177 GLN A N 1
ATOM 1292 C CA . GLN A 1 177 ? -0.686 -8.132 14.063 1.00 90.44 177 GLN A CA 1
ATOM 1293 C C . GLN A 1 177 ? -2.081 -7.654 13.665 1.00 90.44 177 GLN A C 1
ATOM 1295 O O . GLN A 1 177 ? -2.944 -7.461 14.520 1.00 90.44 177 GLN A O 1
ATOM 1300 N N . ILE A 1 178 ? -2.307 -7.524 12.367 1.00 88.38 178 ILE A N 1
ATOM 1301 C CA . ILE A 1 178 ? -3.614 -7.371 11.740 1.00 88.38 178 ILE A CA 1
ATOM 1302 C C . ILE A 1 178 ? -3.841 -8.627 10.908 1.00 88.38 178 ILE A C 1
ATOM 1304 O O . ILE A 1 178 ? -2.980 -9.015 10.128 1.00 88.38 178 ILE A O 1
ATOM 1308 N N . VAL A 1 179 ? -4.978 -9.281 11.096 1.00 86.62 179 VAL A N 1
ATOM 1309 C CA . VAL A 1 179 ? -5.476 -10.323 10.195 1.00 86.62 179 VAL A CA 1
ATOM 1310 C C . VAL A 1 179 ? -6.742 -9.767 9.565 1.00 86.62 179 VAL A C 1
ATOM 1312 O O . VAL A 1 179 ? -7.592 -9.266 10.305 1.00 86.62 179 VAL A O 1
ATOM 1315 N N . GLY A 1 180 ? -6.836 -9.835 8.239 1.00 84.69 180 GLY A N 1
ATOM 1316 C CA . GLY A 1 180 ? -7.880 -9.217 7.427 1.00 84.69 180 GLY A CA 1
ATOM 1317 C C . GLY A 1 180 ? -7.385 -8.019 6.618 1.00 84.69 180 GLY A C 1
ATOM 1318 O O . GLY A 1 180 ? -6.282 -7.513 6.834 1.00 84.69 180 GLY A O 1
ATOM 1319 N N . ASP A 1 181 ? -8.237 -7.569 5.702 1.00 86.44 181 ASP A N 1
ATOM 1320 C CA . ASP A 1 181 ? -7.895 -6.506 4.758 1.00 86.44 181 ASP A CA 1
ATOM 1321 C C . ASP A 1 181 ? -7.822 -5.147 5.466 1.00 86.44 181 ASP A C 1
ATOM 1323 O O . ASP A 1 181 ? -8.573 -4.890 6.411 1.00 86.44 181 ASP A O 1
ATOM 1327 N N . VAL A 1 182 ? -6.956 -4.248 5.009 1.00 87.69 182 VAL A N 1
ATOM 1328 C CA . VAL A 1 182 ? -6.868 -2.863 5.486 1.00 87.69 182 VAL A CA 1
ATOM 1329 C C . VAL A 1 182 ? -7.254 -1.925 4.353 1.00 87.69 182 VAL A C 1
ATOM 1331 O O . VAL A 1 182 ? -6.734 -2.024 3.254 1.00 87.69 182 VAL A O 1
ATOM 1334 N N . GLU A 1 183 ? -8.138 -0.977 4.623 1.00 87.44 183 GLU A N 1
ATOM 1335 C CA . GLU A 1 183 ? -8.511 0.070 3.683 1.00 87.44 183 GLU A CA 1
ATOM 1336 C C . GLU A 1 183 ? -8.262 1.441 4.299 1.00 87.44 183 GLU A C 1
ATOM 1338 O O . GLU A 1 183 ? -8.790 1.759 5.367 1.00 87.44 183 GLU A O 1
ATOM 1343 N N . LEU A 1 184 ? -7.473 2.261 3.619 1.00 85.44 184 LEU A N 1
ATOM 1344 C CA . LEU A 1 184 ? -7.325 3.682 3.899 1.00 85.44 184 LEU A CA 1
ATOM 1345 C C . LEU A 1 184 ? -8.136 4.414 2.836 1.00 85.44 184 LEU A C 1
ATOM 1347 O O . LEU A 1 184 ? -7.878 4.268 1.652 1.00 85.44 184 LEU A O 1
ATOM 1351 N N . SER A 1 185 ? -9.164 5.148 3.237 1.00 82.62 185 SER A N 1
ATOM 1352 C CA . SER A 1 185 ? -9.989 5.926 2.321 1.00 82.62 185 SER A CA 1
ATOM 1353 C C . SER A 1 185 ? -10.080 7.347 2.843 1.00 82.62 185 SER A C 1
ATOM 1355 O O . SER A 1 185 ? -10.836 7.648 3.772 1.00 82.62 185 SER A O 1
ATOM 1357 N N . THR A 1 186 ? -9.265 8.213 2.261 1.00 75.56 186 THR A N 1
ATOM 1358 C CA . THR A 1 186 ? -9.081 9.589 2.714 1.00 75.56 186 THR A CA 1
ATOM 1359 C C . THR A 1 186 ? -9.340 10.545 1.553 1.00 75.56 186 THR A C 1
ATOM 1361 O O . THR A 1 186 ? -9.430 10.138 0.399 1.00 75.56 186 THR A O 1
ATOM 1364 N N . VAL A 1 187 ? -9.553 11.828 1.841 1.00 74.19 187 VAL A N 1
ATOM 1365 C CA . VAL A 1 187 ? -9.760 12.832 0.780 1.00 74.19 187 VAL A CA 1
ATOM 1366 C C . VAL A 1 187 ? -8.440 13.463 0.324 1.00 74.19 187 VAL A C 1
ATOM 1368 O O . VAL A 1 187 ? -8.376 14.009 -0.774 1.00 74.19 187 VAL A O 1
ATOM 1371 N N . VAL A 1 188 ? -7.403 13.446 1.168 1.00 79.56 188 VAL A N 1
ATOM 1372 C CA . VAL A 1 188 ? -6.149 14.203 0.961 1.00 79.56 188 VAL A CA 1
ATOM 1373 C C . VAL A 1 188 ? -4.903 13.306 0.953 1.00 79.56 188 VAL A C 1
ATOM 1375 O O . VAL A 1 188 ? -3.810 13.804 0.697 1.00 79.56 188 VAL A O 1
ATOM 1378 N N . GLY A 1 189 ? -5.062 12.002 1.171 1.00 82.75 189 GLY A N 1
ATOM 1379 C CA . GLY A 1 189 ? -3.987 11.023 1.286 1.00 82.75 189 GLY A CA 1
ATOM 1380 C C . GLY A 1 189 ? -3.730 10.648 2.743 1.00 82.75 189 GLY A C 1
ATOM 1381 O O . GLY A 1 189 ? -3.642 11.509 3.622 1.00 82.75 189 GLY A O 1
ATOM 1382 N N . GLY A 1 190 ? -3.615 9.361 3.028 1.00 85.31 190 GLY A N 1
ATOM 1383 C CA . GLY A 1 190 ? -3.315 8.770 4.323 1.00 85.31 190 GLY A CA 1
ATOM 1384 C C . GLY A 1 190 ? -1.871 8.285 4.425 1.00 85.31 190 GLY A C 1
ATOM 1385 O O . GLY A 1 190 ? -1.111 8.236 3.467 1.00 85.31 190 GLY A O 1
ATOM 1386 N N . THR A 1 191 ? -1.454 7.926 5.633 1.00 90.56 191 THR A N 1
ATOM 1387 C CA . THR A 1 191 ? -0.153 7.307 5.893 1.00 90.56 191 THR A CA 1
ATOM 1388 C C . THR A 1 191 ? -0.335 5.979 6.618 1.00 90.56 191 THR A C 1
ATOM 1390 O O . THR A 1 191 ? -0.945 5.929 7.688 1.00 90.56 191 THR A O 1
ATOM 1393 N N . LEU A 1 192 ? 0.264 4.909 6.101 1.00 92.06 192 LEU A N 1
ATOM 1394 C CA . LEU A 1 192 ? 0.410 3.628 6.787 1.00 92.06 192 LEU A CA 1
ATOM 1395 C C . LEU A 1 192 ? 1.878 3.361 7.106 1.00 92.06 192 LEU A C 1
ATOM 1397 O O . LEU A 1 192 ? 2.706 3.189 6.220 1.00 92.06 192 LEU A O 1
ATOM 1401 N N . ASN A 1 193 ? 2.184 3.241 8.393 1.00 92.62 193 ASN A N 1
ATOM 1402 C CA . ASN A 1 193 ? 3.473 2.778 8.889 1.00 92.62 193 ASN A CA 1
ATOM 1403 C C . ASN A 1 193 ? 3.312 1.359 9.442 1.00 92.62 193 ASN A C 1
ATOM 1405 O O . ASN A 1 193 ? 2.845 1.179 10.570 1.00 92.62 193 ASN A O 1
ATOM 1409 N N . ASN A 1 194 ? 3.689 0.341 8.672 1.00 91.38 194 ASN A N 1
ATOM 1410 C CA . ASN A 1 194 ? 3.629 -1.048 9.116 1.00 91.38 194 ASN A CA 1
ATOM 1411 C C . ASN A 1 194 ? 5.000 -1.530 9.602 1.00 91.38 194 ASN A C 1
ATOM 1413 O O . ASN A 1 194 ? 5.904 -1.727 8.811 1.00 91.38 194 ASN A O 1
ATOM 1417 N N . PHE A 1 195 ? 5.154 -1.774 10.896 1.00 90.00 195 PHE A N 1
ATOM 1418 C CA . PHE A 1 195 ? 6.292 -2.458 11.516 1.00 90.00 195 PHE A CA 1
ATOM 1419 C C . PHE A 1 195 ? 5.985 -3.919 11.884 1.00 90.00 195 PHE A C 1
ATOM 1421 O O . PHE A 1 195 ? 6.891 -4.643 12.293 1.00 90.00 195 PHE A O 1
ATOM 1428 N N . GLY A 1 196 ? 4.718 -4.331 11.794 1.00 90.12 196 GLY A N 1
ATOM 1429 C CA . GLY A 1 196 ? 4.215 -5.622 12.257 1.00 90.12 196 GLY A CA 1
ATOM 1430 C C . GLY A 1 196 ? 3.791 -6.566 11.129 1.00 90.12 196 GLY A C 1
ATOM 1431 O O . GLY A 1 196 ? 4.370 -6.573 10.047 1.00 90.12 196 GLY A O 1
ATOM 1432 N N . LEU A 1 197 ? 2.779 -7.394 11.379 1.00 92.00 197 LEU A N 1
ATOM 1433 C CA . LEU A 1 197 ? 2.172 -8.266 10.368 1.00 92.00 197 LEU A CA 1
ATOM 1434 C C . LEU A 1 197 ? 0.817 -7.699 9.935 1.00 92.00 197 LEU A C 1
ATOM 1436 O O . LEU A 1 197 ? 0.002 -7.358 10.793 1.00 92.00 197 LEU A O 1
ATOM 1440 N N . ILE A 1 198 ? 0.570 -7.660 8.629 1.00 92.38 198 ILE A N 1
ATOM 1441 C CA . ILE A 1 198 ? -0.756 -7.519 8.023 1.00 92.38 198 ILE A CA 1
ATOM 1442 C C . ILE A 1 198 ? -0.997 -8.772 7.180 1.00 92.38 198 ILE A C 1
ATOM 1444 O O . ILE A 1 198 ? -0.316 -9.005 6.183 1.00 92.38 198 ILE A O 1
ATOM 1448 N N . ASP A 1 199 ? -1.926 -9.610 7.622 1.00 92.00 199 ASP A N 1
ATOM 1449 C CA . ASP A 1 199 ? -2.331 -10.827 6.929 1.00 92.00 199 ASP A CA 1
ATOM 1450 C C . ASP A 1 199 ? -3.644 -10.593 6.170 1.00 92.00 199 ASP A C 1
ATOM 1452 O O . ASP A 1 199 ? -4.725 -10.905 6.674 1.00 92.00 199 ASP A O 1
ATOM 1456 N N . GLY A 1 200 ? -3.537 -9.954 5.007 1.00 90.75 200 GLY A N 1
ATOM 1457 C CA . GLY A 1 200 ? -4.648 -9.490 4.176 1.00 90.75 200 GLY A CA 1
ATOM 1458 C C . GLY A 1 200 ? -4.176 -8.483 3.129 1.00 90.75 200 GLY A C 1
ATOM 1459 O O . GLY A 1 200 ? -2.998 -8.103 3.124 1.00 90.75 200 GLY A O 1
ATOM 1460 N N . ASP A 1 201 ? -5.090 -8.066 2.257 1.00 92.19 201 ASP A N 1
ATOM 1461 C CA . ASP A 1 201 ? -4.813 -7.026 1.264 1.00 92.19 201 ASP A CA 1
ATOM 1462 C C . ASP A 1 201 ? -4.832 -5.644 1.927 1.00 92.19 201 ASP A C 1
ATOM 1464 O O . ASP A 1 201 ? -5.518 -5.419 2.927 1.00 92.19 201 ASP A O 1
ATOM 1468 N N . VAL A 1 202 ? -4.077 -4.698 1.380 1.00 93.94 202 VAL A N 1
ATOM 1469 C CA . VAL A 1 202 ? -4.111 -3.295 1.791 1.00 93.94 202 VAL A CA 1
ATOM 1470 C C . VAL A 1 202 ? -4.486 -2.454 0.590 1.00 93.94 202 VAL A C 1
ATOM 1472 O O . VAL A 1 202 ? -3.818 -2.522 -0.431 1.00 93.94 202 VAL A O 1
ATOM 1475 N N . THR A 1 203 ? -5.535 -1.653 0.720 1.00 93.19 203 THR A N 1
ATOM 1476 C CA . THR A 1 203 ? -5.990 -0.741 -0.329 1.00 93.19 203 THR A CA 1
ATOM 1477 C C . THR A 1 203 ? -5.960 0.686 0.185 1.00 93.19 203 THR A C 1
ATOM 1479 O O . THR A 1 203 ? -6.494 0.959 1.265 1.00 93.19 203 THR A O 1
ATOM 1482 N N . THR A 1 204 ? -5.389 1.604 -0.582 1.00 91.94 204 THR A N 1
ATOM 1483 C CA . THR A 1 204 ? -5.514 3.039 -0.337 1.00 91.94 204 THR A CA 1
ATOM 1484 C C . THR A 1 204 ? -6.408 3.677 -1.401 1.00 91.94 204 THR A C 1
ATOM 1486 O O . THR A 1 204 ? -6.707 3.076 -2.437 1.00 91.94 204 THR A O 1
ATOM 1489 N N . LYS A 1 205 ? -7.054 4.787 -1.048 1.00 87.94 205 LYS A N 1
ATOM 1490 C CA . LYS A 1 205 ? -8.085 5.434 -1.861 1.00 87.94 205 LYS A CA 1
ATOM 1491 C C . LYS A 1 205 ? -8.117 6.912 -1.536 1.00 87.94 205 LYS A C 1
ATOM 1493 O O . LYS A 1 205 ? -8.580 7.284 -0.452 1.00 87.94 205 LYS A O 1
ATOM 1498 N N . GLY A 1 206 ? -7.856 7.709 -2.561 1.00 85.88 206 GLY A N 1
ATOM 1499 C CA . GLY A 1 206 ? -8.104 9.137 -2.567 1.00 85.88 206 GLY A CA 1
ATOM 1500 C C . GLY A 1 206 ? -6.990 9.927 -1.893 1.00 85.88 206 GLY A C 1
ATOM 1501 O O . GLY A 1 206 ? -6.709 9.774 -0.704 1.00 85.88 206 GLY A O 1
ATOM 1502 N N . GLY A 1 207 ? -6.459 10.871 -2.660 1.00 89.50 207 GLY A N 1
ATOM 1503 C CA . GLY A 1 207 ? -5.321 11.691 -2.295 1.00 89.50 207 GLY A CA 1
ATOM 1504 C C . GLY A 1 207 ? -4.030 10.885 -2.191 1.00 89.50 207 GLY A C 1
ATOM 1505 O O . GLY A 1 207 ? -4.037 9.669 -2.161 1.00 89.50 207 GLY A O 1
ATOM 1506 N N . ASN A 1 208 ? -2.918 11.605 -2.108 1.00 93.00 208 ASN A N 1
ATOM 1507 C CA . ASN A 1 208 ? -1.581 11.026 -2.175 1.00 93.00 208 ASN A CA 1
ATOM 1508 C C . ASN A 1 208 ? -1.233 10.246 -0.895 1.00 93.00 208 ASN A C 1
ATOM 1510 O O . ASN A 1 208 ? -0.862 10.834 0.132 1.00 93.00 208 ASN A O 1
ATOM 1514 N N . ASP A 1 209 ? -1.347 8.931 -0.958 1.00 93.00 209 ASP A N 1
ATOM 1515 C CA . ASP A 1 209 ? -1.123 7.991 0.123 1.00 93.00 209 ASP A CA 1
ATOM 1516 C C . ASP A 1 209 ? 0.372 7.647 0.290 1.00 93.00 209 ASP A C 1
ATOM 1518 O O . ASP A 1 209 ? 1.160 7.576 -0.655 1.00 93.00 209 ASP A O 1
ATOM 1522 N N . ILE A 1 210 ? 0.798 7.425 1.537 1.00 94.00 210 ILE A N 1
ATOM 1523 C CA . ILE A 1 210 ? 2.171 7.026 1.877 1.00 94.00 210 ILE A CA 1
ATOM 1524 C C . ILE A 1 210 ? 2.149 5.719 2.664 1.00 94.00 210 ILE A C 1
ATOM 1526 O O . ILE A 1 210 ? 1.694 5.673 3.808 1.00 94.00 210 ILE A O 1
ATOM 1530 N N . VAL A 1 211 ? 2.746 4.665 2.116 1.00 95.31 211 VAL A N 1
ATOM 1531 C CA . VAL A 1 211 ? 2.888 3.368 2.782 1.00 95.31 211 VAL A CA 1
ATOM 1532 C C . VAL A 1 211 ? 4.359 3.053 3.034 1.00 95.31 211 VAL A C 1
ATOM 1534 O O . VAL A 1 211 ? 5.138 2.774 2.127 1.00 95.31 211 VAL A O 1
ATOM 1537 N N . SER A 1 212 ? 4.751 3.062 4.305 1.00 95.06 212 SER A N 1
ATOM 1538 C CA . SER A 1 212 ? 6.068 2.626 4.772 1.00 95.06 212 SER A CA 1
ATOM 1539 C C . SER A 1 212 ? 5.962 1.250 5.423 1.00 95.06 212 SER A C 1
ATOM 1541 O O . SER A 1 212 ? 5.380 1.108 6.501 1.00 95.06 212 SER A O 1
ATOM 1543 N N . ASN A 1 213 ? 6.550 0.230 4.795 1.00 94.19 213 ASN A N 1
ATOM 1544 C CA . ASN A 1 213 ? 6.489 -1.149 5.269 1.00 94.19 213 ASN A CA 1
ATOM 1545 C C . ASN A 1 213 ? 7.847 -1.638 5.787 1.00 94.19 213 ASN A C 1
ATOM 1547 O O . ASN A 1 213 ? 8.755 -1.930 5.022 1.00 94.19 213 ASN A O 1
ATOM 1551 N N . ASN A 1 214 ? 7.962 -1.768 7.101 1.00 92.44 214 ASN A N 1
ATOM 1552 C CA . ASN A 1 214 ? 9.041 -2.440 7.822 1.00 92.44 214 ASN A CA 1
ATOM 1553 C C . ASN A 1 214 ? 8.655 -3.848 8.316 1.00 92.44 214 ASN A C 1
ATOM 1555 O O . ASN A 1 214 ? 9.443 -4.525 8.974 1.00 92.44 214 ASN A O 1
ATOM 1559 N N . GLY A 1 215 ? 7.413 -4.253 8.071 1.00 91.25 215 GLY A N 1
ATOM 1560 C CA . GLY A 1 215 ? 6.829 -5.498 8.530 1.00 91.25 215 GLY A CA 1
ATOM 1561 C C . GLY A 1 215 ? 6.552 -6.479 7.393 1.00 91.25 215 GLY A C 1
ATOM 1562 O O . GLY A 1 215 ? 7.059 -6.353 6.282 1.00 91.25 215 GLY A O 1
ATOM 1563 N N . MET A 1 216 ? 5.709 -7.466 7.660 1.00 92.50 216 MET A N 1
ATOM 1564 C CA . MET A 1 216 ? 5.246 -8.407 6.643 1.00 92.50 216 MET A CA 1
ATOM 1565 C C . MET A 1 216 ? 3.810 -8.069 6.246 1.00 92.50 216 MET A C 1
ATOM 1567 O O . MET A 1 216 ? 2.953 -7.911 7.113 1.00 92.50 216 MET A O 1
ATOM 1571 N N . MET A 1 217 ? 3.551 -7.988 4.947 1.00 94.25 217 MET A N 1
ATOM 1572 C CA . MET A 1 217 ? 2.221 -7.912 4.349 1.00 94.25 217 MET A CA 1
ATOM 1573 C C . MET A 1 217 ? 2.046 -9.151 3.469 1.00 94.25 217 MET A C 1
ATOM 1575 O O . MET A 1 217 ? 2.881 -9.417 2.603 1.00 94.25 217 MET A O 1
ATOM 1579 N N . THR A 1 218 ? 1.034 -9.971 3.739 1.00 93.44 218 THR A N 1
ATOM 1580 C CA . THR A 1 218 ? 0.845 -11.237 3.006 1.00 93.44 218 THR A CA 1
ATOM 1581 C C . THR A 1 218 ? 0.029 -11.062 1.729 1.00 93.44 218 THR A C 1
ATOM 1583 O O . THR A 1 218 ? 0.243 -11.816 0.781 1.00 93.44 218 THR A O 1
ATOM 1586 N N . GLY A 1 219 ? -0.886 -10.091 1.708 1.00 94.06 219 GLY A N 1
ATOM 1587 C CA . GLY A 1 219 ? -1.709 -9.757 0.554 1.00 94.06 219 GLY A CA 1
ATOM 1588 C C . GLY A 1 219 ? -1.048 -8.759 -0.390 1.00 94.06 219 GLY A C 1
ATOM 1589 O O . GLY A 1 219 ? 0.152 -8.474 -0.296 1.00 94.06 219 GLY A O 1
ATOM 1590 N N . VAL A 1 220 ? -1.857 -8.255 -1.316 1.00 95.75 220 VAL A N 1
ATOM 1591 C CA . VAL A 1 220 ? -1.501 -7.194 -2.262 1.00 95.75 220 VAL A CA 1
ATOM 1592 C C . VAL A 1 220 ? -1.580 -5.843 -1.558 1.00 95.75 220 VAL A C 1
ATOM 1594 O O . VAL A 1 220 ? -2.489 -5.611 -0.761 1.00 95.75 220 VAL A O 1
ATOM 1597 N N . LEU A 1 221 ? -0.644 -4.948 -1.862 1.00 97.06 221 LEU A N 1
ATOM 1598 C CA . LEU A 1 221 ? -0.799 -3.521 -1.595 1.00 97.06 221 LEU A CA 1
ATOM 1599 C C . LEU A 1 221 ? -1.263 -2.823 -2.879 1.00 97.06 221 LEU A C 1
ATOM 1601 O O . LEU A 1 221 ? -0.522 -2.810 -3.852 1.00 97.06 221 LEU A O 1
ATOM 1605 N N . ASP A 1 222 ? -2.461 -2.256 -2.869 1.00 97.25 222 ASP A N 1
ATOM 1606 C CA . ASP A 1 222 ? -3.065 -1.498 -3.969 1.00 97.25 222 ASP A CA 1
ATOM 1607 C C . ASP A 1 222 ? -3.197 -0.030 -3.547 1.00 97.25 222 ASP A C 1
ATOM 1609 O O . ASP A 1 222 ? -3.970 0.270 -2.634 1.00 97.25 222 ASP A O 1
ATOM 1613 N N . LEU A 1 223 ? -2.403 0.864 -4.138 1.00 96.38 223 LEU A N 1
ATOM 1614 C CA . LEU A 1 223 ? -2.389 2.286 -3.775 1.00 96.38 223 LEU A CA 1
ATOM 1615 C C . LEU A 1 223 ? -3.528 3.074 -4.451 1.00 96.38 223 LEU A C 1
ATOM 1617 O O . LEU A 1 223 ? -4.092 4.007 -3.883 1.00 96.38 223 LEU A O 1
ATOM 1621 N N . GLY A 1 224 ? -4.018 2.565 -5.580 1.00 95.12 224 GLY A N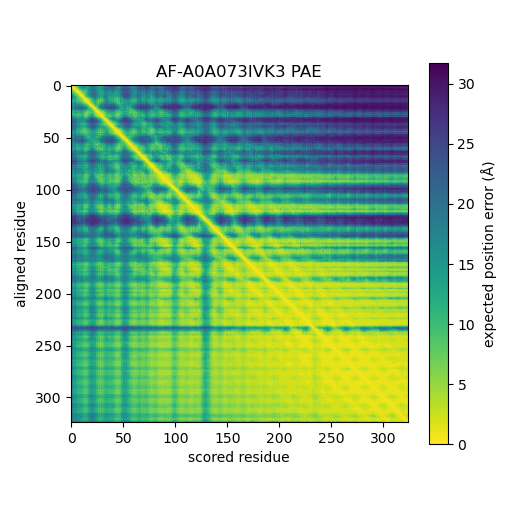 1
ATOM 1622 C CA . GLY A 1 224 ? -5.253 3.020 -6.190 1.00 95.12 224 GLY A CA 1
ATOM 1623 C C . GLY A 1 224 ? -5.052 4.192 -7.142 1.00 95.12 224 GLY A C 1
ATOM 1624 O O . GLY A 1 224 ? -4.787 3.987 -8.322 1.00 95.12 224 GLY A O 1
ATOM 1625 N N . ALA A 1 225 ? -5.372 5.402 -6.703 1.00 94.19 225 ALA A N 1
ATOM 1626 C CA . ALA A 1 225 ? -5.355 6.578 -7.566 1.00 94.19 225 ALA A CA 1
ATOM 1627 C C . ALA A 1 225 ? -4.769 7.767 -6.816 1.00 94.19 225 ALA A C 1
ATOM 1629 O O . ALA A 1 225 ? -5.026 7.873 -5.623 1.00 94.19 225 ALA A O 1
ATOM 1630 N N . ASP A 1 226 ? -4.189 8.705 -7.575 1.00 95.62 226 ASP A N 1
ATOM 1631 C CA . ASP A 1 226 ? -3.407 9.868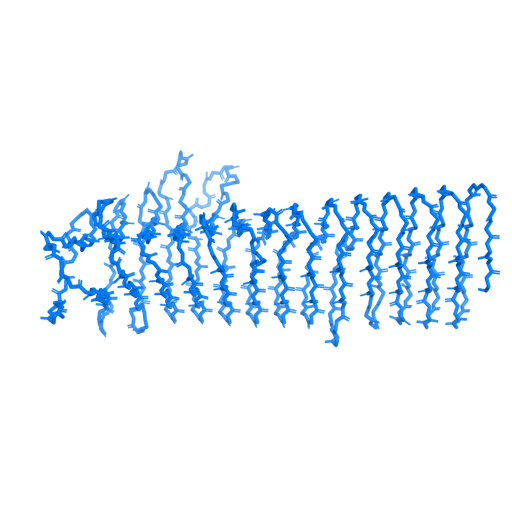 -7.128 1.00 95.62 226 ASP A CA 1
ATOM 1632 C C . ASP A 1 226 ? -1.900 9.549 -7.043 1.00 95.62 226 ASP A C 1
ATOM 1634 O O . ASP A 1 226 ? -1.495 8.437 -7.335 1.00 95.62 226 ASP A O 1
ATOM 1638 N N . ASP A 1 227 ? -1.040 10.552 -6.805 1.00 96.81 227 ASP A N 1
ATOM 1639 C CA . ASP A 1 227 ? 0.414 10.306 -6.801 1.00 96.81 227 ASP A CA 1
ATOM 1640 C C . ASP A 1 227 ? 0.842 9.718 -5.440 1.00 96.81 227 ASP A C 1
ATOM 1642 O O . ASP A 1 227 ? 1.081 10.471 -4.481 1.00 96.81 227 ASP A O 1
ATOM 1646 N N . ASP A 1 228 ? 0.980 8.399 -5.369 1.00 97.31 228 ASP A N 1
ATOM 1647 C CA . ASP A 1 228 ? 1.206 7.643 -4.143 1.00 97.31 228 ASP A CA 1
ATOM 1648 C C . ASP A 1 228 ? 2.674 7.236 -3.949 1.00 97.31 228 ASP A C 1
ATOM 1650 O O . ASP A 1 228 ? 3.531 7.286 -4.842 1.00 97.31 228 ASP A O 1
ATOM 1654 N N . ALA A 1 229 ? 3.013 6.849 -2.720 1.00 97.38 229 ALA A N 1
ATOM 1655 C CA . ALA A 1 229 ? 4.363 6.435 -2.370 1.00 97.38 229 ALA A CA 1
ATOM 1656 C C . ALA A 1 229 ? 4.388 5.173 -1.509 1.00 97.38 229 ALA A C 1
ATOM 1658 O O . ALA A 1 229 ? 3.927 5.162 -0.368 1.00 97.38 229 ALA A O 1
ATOM 1659 N N . TYR A 1 230 ? 5.070 4.140 -2.002 1.00 97.75 230 TYR A N 1
ATOM 1660 C CA . TYR A 1 230 ? 5.415 2.949 -1.233 1.00 97.75 230 TYR A CA 1
ATOM 1661 C C . TYR A 1 230 ? 6.917 2.875 -0.960 1.00 97.75 230 TYR A C 1
ATOM 1663 O O . TYR A 1 230 ? 7.759 3.117 -1.828 1.00 97.75 230 TYR A O 1
ATOM 1671 N N . THR A 1 231 ? 7.289 2.496 0.261 1.00 97.00 231 THR A N 1
ATOM 1672 C CA . THR A 1 231 ? 8.677 2.184 0.609 1.00 97.00 231 THR A CA 1
ATOM 1673 C C . THR A 1 231 ? 8.763 0.983 1.541 1.00 97.00 231 THR A C 1
ATOM 1675 O O . THR A 1 231 ? 8.315 1.037 2.689 1.00 97.00 231 THR A O 1
ATOM 1678 N N . ALA A 1 232 ? 9.455 -0.065 1.097 1.00 93.31 232 ALA A N 1
ATOM 1679 C CA . ALA A 1 232 ? 9.950 -1.111 1.975 1.00 93.31 232 ALA A CA 1
ATOM 1680 C C . ALA A 1 232 ? 11.173 -0.616 2.778 1.00 93.31 232 ALA A C 1
ATOM 1682 O O . ALA A 1 232 ? 12.122 -0.011 2.256 1.00 93.31 232 ALA A O 1
ATOM 1683 N N . ILE A 1 233 ? 11.158 -0.879 4.082 1.00 86.31 233 ILE A N 1
ATOM 1684 C CA . ILE A 1 233 ? 12.198 -0.535 5.058 1.00 86.31 233 ILE A CA 1
ATOM 1685 C C . ILE A 1 233 ? 12.613 -1.830 5.774 1.00 86.31 233 ILE A C 1
ATOM 1687 O O . ILE A 1 233 ? 11.782 -2.693 5.998 1.00 86.31 233 ILE A O 1
ATOM 1691 N N . ALA A 1 234 ? 13.904 -1.999 6.076 1.00 70.44 234 ALA A N 1
ATOM 1692 C CA . ALA A 1 234 ? 14.501 -3.095 6.864 1.00 70.44 234 ALA A CA 1
ATOM 1693 C C . ALA A 1 234 ? 13.658 -4.387 7.051 1.00 70.44 234 ALA A C 1
ATOM 1695 O O . ALA A 1 234 ? 13.050 -4.606 8.097 1.00 70.44 234 ALA A O 1
ATOM 1696 N N . GLY A 1 235 ? 13.705 -5.293 6.068 1.00 70.50 235 GLY A N 1
ATOM 1697 C CA . GLY A 1 235 ? 13.010 -6.586 6.134 1.00 70.50 235 GLY A CA 1
ATOM 1698 C C . GLY A 1 235 ? 11.520 -6.532 5.781 1.00 70.50 235 GLY A C 1
ATOM 1699 O O . GLY A 1 235 ? 10.864 -7.567 5.858 1.00 70.50 235 GLY A O 1
ATOM 1700 N N . GLY A 1 236 ? 11.017 -5.360 5.376 1.00 81.56 236 GLY A N 1
ATOM 1701 C CA . GLY A 1 236 ? 9.705 -5.174 4.772 1.00 81.56 236 GLY A CA 1
ATOM 1702 C C . GLY A 1 236 ? 9.485 -6.125 3.600 1.00 81.56 236 GLY A C 1
ATOM 1703 O O . GLY A 1 236 ? 10.334 -6.217 2.715 1.00 81.56 236 GLY A O 1
ATOM 1704 N N . VAL A 1 237 ? 8.364 -6.843 3.616 1.00 87.62 237 VAL A N 1
ATOM 1705 C CA . VAL A 1 237 ? 7.947 -7.754 2.541 1.00 87.62 237 VAL A CA 1
ATOM 1706 C C . VAL A 1 237 ? 6.476 -7.524 2.245 1.00 87.62 237 VAL A C 1
ATOM 1708 O O . VAL A 1 237 ? 5.672 -7.463 3.179 1.00 87.62 237 VAL A O 1
ATOM 1711 N N . VAL A 1 238 ? 6.128 -7.444 0.963 1.00 93.50 238 VAL A N 1
ATOM 1712 C CA . VAL A 1 238 ? 4.745 -7.527 0.478 1.00 93.50 238 VAL A CA 1
ATOM 1713 C C . VAL A 1 238 ? 4.668 -8.727 -0.455 1.00 93.50 238 VAL A C 1
ATOM 1715 O O . VAL A 1 238 ? 5.146 -8.677 -1.581 1.00 93.50 238 VAL A O 1
ATOM 1718 N N . LEU A 1 239 ? 4.110 -9.840 0.022 1.00 91.50 239 LEU A N 1
ATOM 1719 C CA . LEU A 1 239 ? 4.116 -11.092 -0.742 1.00 91.50 239 LEU A CA 1
ATOM 1720 C C . LEU A 1 239 ? 3.189 -11.061 -1.960 1.00 91.50 239 LEU A C 1
ATOM 1722 O O . LEU A 1 239 ? 3.468 -11.749 -2.939 1.00 91.50 239 LEU A O 1
ATOM 1726 N N . GLY A 1 240 ? 2.086 -10.311 -1.895 1.00 92.75 240 GLY A N 1
ATOM 1727 C CA . GLY A 1 240 ? 1.154 -10.166 -3.013 1.00 92.75 240 GLY A CA 1
ATOM 1728 C C . GLY A 1 240 ? 1.624 -9.189 -4.092 1.00 92.75 240 GLY A C 1
ATOM 1729 O O . GLY A 1 240 ? 1.022 -9.154 -5.160 1.00 92.75 240 GLY A O 1
ATOM 1730 N N . GLY A 1 241 ? 2.694 -8.432 -3.831 1.00 96.50 241 GLY A N 1
ATOM 1731 C CA . GLY A 1 241 ? 3.153 -7.348 -4.690 1.00 96.50 241 GLY A CA 1
ATOM 1732 C C . GLY A 1 241 ? 2.497 -5.999 -4.388 1.00 96.50 241 GLY A C 1
ATOM 1733 O O . GLY A 1 241 ? 1.561 -5.902 -3.589 1.00 96.50 241 GLY A O 1
ATOM 1734 N N . VAL A 1 242 ? 3.034 -4.957 -5.015 1.00 98.38 242 VAL A N 1
ATOM 1735 C CA . VAL A 1 242 ? 2.609 -3.563 -4.859 1.00 98.38 242 VAL A CA 1
ATOM 1736 C C . VAL A 1 242 ? 2.128 -3.028 -6.201 1.00 98.38 242 VAL A C 1
ATOM 1738 O O . VAL A 1 242 ? 2.847 -3.143 -7.192 1.00 98.38 242 VAL A O 1
ATOM 1741 N N . LEU A 1 243 ? 0.935 -2.441 -6.213 1.00 98.50 243 LEU A N 1
ATOM 1742 C CA . LEU A 1 243 ? 0.309 -1.799 -7.364 1.00 98.50 243 LEU A CA 1
ATOM 1743 C C . LEU A 1 243 ? 0.186 -0.297 -7.071 1.00 98.50 243 LEU A C 1
ATOM 1745 O O . LEU A 1 243 ? -0.399 0.063 -6.048 1.00 98.50 243 LEU A O 1
ATOM 1749 N N . GLY A 1 244 ? 0.748 0.550 -7.935 1.00 97.88 244 GLY A N 1
ATOM 1750 C CA . GLY A 1 244 ? 0.615 2.010 -7.884 1.00 97.88 244 GLY A CA 1
ATOM 1751 C C . GLY A 1 244 ? -0.784 2.440 -8.309 1.00 97.88 244 GLY A C 1
ATOM 1752 O O . GLY A 1 244 ? -1.572 2.909 -7.496 1.00 97.88 244 GLY A O 1
ATOM 1753 N N . GLY A 1 245 ? -1.164 2.090 -9.536 1.00 98.06 245 GLY A N 1
ATOM 1754 C CA . GLY A 1 245 ? -2.515 2.298 -10.038 1.00 98.06 245 GLY A CA 1
ATOM 1755 C C . GLY A 1 245 ? -2.553 3.440 -11.041 1.00 98.06 245 GLY A C 1
ATOM 1756 O O . GLY A 1 245 ? -2.088 3.255 -12.158 1.00 98.06 245 GLY A O 1
ATOM 1757 N N . THR A 1 246 ? -3.201 4.561 -10.736 1.00 97.75 246 THR A N 1
ATOM 1758 C CA . THR A 1 246 ? -3.168 5.749 -11.611 1.00 97.75 246 THR A CA 1
ATOM 1759 C C . THR A 1 246 ? -2.564 6.931 -10.877 1.00 97.75 246 THR A C 1
ATOM 1761 O O . THR A 1 246 ? -3.109 7.318 -9.849 1.00 97.75 246 THR A O 1
ATOM 1764 N N . GLY A 1 247 ? -1.587 7.604 -11.463 1.00 98.00 247 GLY A N 1
ATOM 1765 C CA . GLY A 1 247 ? -0.871 8.689 -10.800 1.00 98.00 247 GLY A CA 1
ATOM 1766 C C . GLY A 1 247 ? 0.613 8.576 -11.099 1.00 98.00 247 GLY A C 1
ATOM 1767 O O . GLY A 1 247 ? 1.049 7.655 -11.764 1.00 98.00 247 GLY A O 1
ATOM 1768 N N . ASN A 1 248 ? 1.413 9.557 -10.694 1.00 98.56 248 ASN A N 1
ATOM 1769 C CA . ASN A 1 248 ? 2.866 9.461 -10.840 1.00 98.56 248 ASN A CA 1
ATOM 1770 C C . ASN A 1 248 ? 3.450 8.877 -9.555 1.00 98.56 248 ASN A C 1
ATOM 1772 O O . ASN A 1 248 ? 3.956 9.614 -8.696 1.00 98.56 248 ASN A O 1
ATOM 1776 N N . ASP A 1 249 ? 3.389 7.561 -9.438 1.00 98.75 249 ASP A N 1
ATOM 1777 C CA . ASP A 1 249 ? 3.695 6.835 -8.222 1.00 98.75 249 ASP A CA 1
ATOM 1778 C C . ASP A 1 249 ? 5.198 6.686 -7.998 1.00 98.75 249 ASP A C 1
ATOM 1780 O O . ASP A 1 249 ? 6.049 6.773 -8.894 1.00 98.75 249 ASP A O 1
ATOM 1784 N N . THR A 1 250 ? 5.576 6.489 -6.739 1.00 98.69 250 THR A N 1
ATOM 1785 C CA . THR A 1 250 ? 6.945 6.123 -6.368 1.00 98.69 250 THR A CA 1
ATOM 1786 C C . THR A 1 250 ? 6.941 4.864 -5.521 1.00 98.69 250 THR A C 1
ATOM 1788 O O . THR A 1 250 ? 6.654 4.896 -4.324 1.00 98.69 250 THR A O 1
ATOM 1791 N N . LEU A 1 251 ? 7.336 3.751 -6.133 1.00 98.62 251 LEU A N 1
ATOM 1792 C CA . LEU A 1 251 ? 7.357 2.430 -5.519 1.00 98.62 251 LEU A CA 1
ATOM 1793 C C . LEU A 1 251 ? 8.803 2.009 -5.276 1.00 98.62 251 LEU A C 1
ATOM 1795 O O . LEU A 1 251 ? 9.619 1.922 -6.193 1.00 98.62 251 LEU A O 1
ATOM 1799 N N . THR A 1 252 ? 9.151 1.773 -4.016 1.00 98.06 252 THR A N 1
ATOM 1800 C CA . THR A 1 252 ? 10.505 1.365 -3.639 1.00 98.06 252 THR A CA 1
ATOM 1801 C C . THR A 1 252 ? 10.490 0.067 -2.843 1.00 98.06 252 THR A C 1
ATOM 1803 O O . THR A 1 252 ? 10.059 0.052 -1.689 1.00 98.06 252 THR A O 1
ATOM 1806 N N . GLY A 1 253 ? 11.025 -0.988 -3.452 1.00 96.81 253 GLY A N 1
ATOM 1807 C CA . GLY A 1 253 ? 11.285 -2.295 -2.865 1.00 96.81 253 GLY A CA 1
ATOM 1808 C C . GLY A 1 253 ? 12.367 -2.294 -1.781 1.00 96.81 253 GLY A C 1
ATOM 1809 O O . GLY A 1 253 ? 12.872 -1.255 -1.316 1.00 96.81 253 GLY A O 1
ATOM 1810 N N . GLY A 1 254 ? 12.653 -3.492 -1.294 1.00 94.25 254 GLY A N 1
ATOM 1811 C CA . GLY A 1 254 ? 13.443 -3.798 -0.117 1.00 94.25 254 GLY A CA 1
ATOM 1812 C C . GLY A 1 254 ? 14.777 -4.454 -0.452 1.00 94.25 254 GLY A C 1
ATOM 1813 O O . GLY A 1 254 ? 15.609 -3.901 -1.156 1.00 94.25 254 GLY A O 1
ATOM 1814 N N . SER A 1 255 ? 15.056 -5.566 0.218 1.00 93.88 255 SER A N 1
ATOM 1815 C CA . SER A 1 255 ? 16.239 -6.403 -0.031 1.00 93.88 255 SER A CA 1
ATOM 1816 C C . SER A 1 255 ? 15.841 -7.838 -0.391 1.00 93.88 255 SER A C 1
ATOM 1818 O O . SER A 1 255 ? 16.645 -8.758 -0.237 1.00 93.88 255 SER A O 1
ATOM 1820 N N . ASN A 1 256 ? 14.564 -8.036 -0.704 1.00 93.44 256 ASN A N 1
ATOM 1821 C CA . ASN A 1 256 ? 13.944 -9.308 -1.037 1.00 93.44 256 ASN A CA 1
ATOM 1822 C C . ASN A 1 256 ? 13.426 -9.198 -2.470 1.00 93.44 256 ASN A C 1
ATOM 1824 O O . ASN A 1 256 ? 13.271 -8.091 -2.949 1.00 93.44 256 ASN A O 1
ATOM 1828 N N . ALA A 1 257 ? 13.107 -10.327 -3.099 1.00 95.62 257 ALA A N 1
ATOM 1829 C CA . ALA A 1 257 ? 12.408 -10.308 -4.380 1.00 95.62 257 ALA A CA 1
ATOM 1830 C C . ALA A 1 257 ? 11.047 -9.609 -4.234 1.00 95.62 257 ALA A C 1
ATOM 1832 O O . ALA A 1 257 ? 10.185 -10.094 -3.487 1.00 95.62 257 ALA A O 1
ATOM 1833 N N . ASP A 1 258 ? 10.873 -8.503 -4.944 1.00 97.38 258 ASP A N 1
ATOM 1834 C CA . ASP A 1 258 ? 9.677 -7.673 -4.925 1.00 97.38 258 ASP A CA 1
ATOM 1835 C C . ASP A 1 258 ? 8.954 -7.699 -6.282 1.00 97.38 258 ASP A C 1
ATOM 1837 O O . ASP A 1 258 ? 9.559 -7.829 -7.344 1.00 97.38 258 ASP A O 1
ATOM 1841 N N . PHE A 1 259 ? 7.627 -7.562 -6.245 1.00 98.19 259 PHE A N 1
ATOM 1842 C CA . PHE A 1 259 ? 6.808 -7.291 -7.429 1.00 98.19 259 PHE A CA 1
ATOM 1843 C C . PHE A 1 259 ? 6.253 -5.874 -7.318 1.00 98.19 259 PHE A C 1
ATOM 1845 O O . PHE A 1 259 ? 5.477 -5.609 -6.393 1.00 98.19 259 PHE A O 1
ATOM 1852 N N . LEU A 1 260 ? 6.638 -4.988 -8.236 1.00 98.75 260 LEU A N 1
ATOM 1853 C CA . LEU A 1 260 ? 6.185 -3.596 -8.288 1.00 98.75 260 LEU A CA 1
ATOM 1854 C C . LEU A 1 260 ? 5.565 -3.307 -9.664 1.00 98.75 260 LEU A C 1
ATOM 1856 O O . LEU A 1 260 ? 6.226 -3.482 -10.686 1.00 98.75 260 LEU A O 1
ATOM 1860 N N . ASP A 1 261 ? 4.323 -2.834 -9.681 1.00 98.75 261 ASP A N 1
ATOM 1861 C CA . ASP A 1 261 ? 3.588 -2.422 -10.884 1.00 98.75 261 ASP A CA 1
ATOM 1862 C C . ASP A 1 261 ? 3.198 -0.946 -10.739 1.00 98.75 261 ASP A C 1
ATOM 1864 O O . ASP A 1 261 ? 2.476 -0.606 -9.802 1.00 98.75 261 ASP A O 1
ATOM 1868 N N . GLY A 1 262 ? 3.727 -0.076 -11.602 1.00 98.50 262 GLY A N 1
ATOM 1869 C CA . GLY A 1 262 ? 3.450 1.365 -11.598 1.00 98.50 262 GLY A CA 1
ATOM 1870 C C . GLY A 1 262 ? 2.005 1.651 -11.983 1.00 98.50 262 GLY A C 1
ATOM 1871 O O . GLY A 1 262 ? 1.254 2.240 -11.213 1.00 98.50 262 GLY A O 1
ATOM 1872 N N . GLY A 1 263 ? 1.563 1.069 -13.094 1.00 98.62 263 GLY A N 1
ATOM 1873 C CA . GLY A 1 263 ? 0.192 1.171 -13.561 1.00 98.62 263 GLY A CA 1
ATOM 1874 C C . GLY A 1 263 ? 0.067 2.186 -14.686 1.00 98.62 263 GLY A C 1
ATOM 1875 O O . GLY A 1 263 ? 0.340 1.857 -15.837 1.00 98.62 263 GLY A O 1
ATOM 1876 N N . ALA A 1 264 ? -0.477 3.364 -14.419 1.00 98.44 264 ALA A N 1
ATOM 1877 C CA . ALA A 1 264 ? -0.697 4.395 -15.420 1.00 98.44 264 ALA A CA 1
ATOM 1878 C C . ALA A 1 264 ? -0.191 5.753 -14.945 1.00 98.44 264 ALA A C 1
ATOM 1880 O O . ALA A 1 264 ? -0.378 6.096 -13.788 1.00 98.44 264 ALA A O 1
ATOM 1881 N N . ASP A 1 265 ? 0.242 6.567 -15.910 1.00 98.69 265 ASP A N 1
ATOM 1882 C CA . ASP A 1 265 ? 0.997 7.812 -15.738 1.00 98.69 265 ASP A CA 1
ATOM 1883 C C . ASP A 1 265 ? 2.489 7.537 -15.462 1.00 98.69 265 ASP A C 1
ATOM 1885 O O . ASP A 1 265 ? 2.979 6.493 -15.855 1.00 98.69 265 ASP A O 1
ATOM 1889 N N . ASN A 1 266 ? 3.286 8.530 -15.043 1.00 98.69 266 ASN A N 1
ATOM 1890 C CA . ASN A 1 266 ? 4.753 8.400 -15.096 1.00 98.69 266 ASN A CA 1
ATOM 1891 C C . ASN A 1 266 ? 5.329 8.001 -13.740 1.00 98.69 266 ASN A C 1
ATOM 1893 O O . ASN A 1 266 ? 5.552 8.860 -12.872 1.00 98.69 266 ASN A O 1
ATOM 1897 N N . ASP A 1 267 ? 5.690 6.737 -13.615 1.00 98.88 267 ASP A N 1
ATOM 1898 C CA . ASP A 1 267 ? 6.039 6.127 -12.346 1.00 98.88 267 ASP A CA 1
ATOM 1899 C C . ASP A 1 267 ? 7.545 6.048 -12.105 1.00 98.88 267 ASP A C 1
ATOM 1901 O O . ASP A 1 267 ? 8.403 6.214 -12.987 1.00 98.88 267 ASP A O 1
ATOM 1905 N N . ARG A 1 268 ? 7.900 5.821 -10.840 1.00 98.88 268 ARG A N 1
ATOM 1906 C CA . ARG A 1 268 ? 9.271 5.539 -10.410 1.00 98.88 268 ARG A CA 1
ATOM 1907 C C . ARG A 1 268 ? 9.320 4.264 -9.595 1.00 98.88 268 ARG A C 1
ATOM 1909 O O . ARG A 1 268 ? 8.898 4.251 -8.442 1.00 98.88 268 ARG A O 1
ATOM 1916 N N . LEU A 1 269 ? 9.922 3.232 -10.167 1.00 98.81 269 LEU A N 1
ATOM 1917 C CA . LEU A 1 269 ? 10.063 1.920 -9.553 1.00 98.81 269 LEU A CA 1
ATOM 1918 C C . LEU A 1 269 ? 11.533 1.637 -9.240 1.00 98.81 269 LEU A C 1
ATOM 1920 O O . LEU A 1 269 ? 12.421 1.786 -10.086 1.00 98.81 269 LEU A O 1
ATOM 1924 N N . PHE A 1 270 ? 11.792 1.201 -8.012 1.00 98.56 270 PHE A N 1
ATOM 1925 C CA . PHE A 1 270 ? 13.125 0.839 -7.540 1.00 98.56 270 PHE A CA 1
ATOM 1926 C C . PHE A 1 270 ? 13.066 -0.510 -6.818 1.00 98.56 270 PHE A C 1
ATOM 1928 O O . PHE A 1 270 ? 12.565 -0.550 -5.697 1.00 98.56 270 PHE A O 1
ATOM 1935 N N . GLY A 1 271 ? 13.605 -1.578 -7.408 1.00 97.50 271 GLY A N 1
ATOM 1936 C CA . GLY A 1 271 ? 13.661 -2.910 -6.780 1.00 97.50 271 GLY A CA 1
ATOM 1937 C C . GLY A 1 271 ? 14.640 -2.969 -5.598 1.00 97.50 271 GLY A C 1
ATOM 1938 O O . GLY A 1 271 ? 14.318 -3.414 -4.501 1.00 97.50 271 GLY A O 1
ATOM 1939 N N . ARG A 1 272 ? 15.781 -2.284 -5.762 1.00 96.75 272 ARG A N 1
ATOM 1940 C CA . ARG A 1 272 ? 16.931 -2.188 -4.849 1.00 96.75 272 ARG A CA 1
ATOM 1941 C C . ARG A 1 272 ? 17.739 -3.470 -4.751 1.00 96.75 272 ARG A C 1
ATOM 1943 O O . ARG A 1 272 ? 18.897 -3.443 -5.157 1.00 96.75 272 ARG A O 1
ATOM 1950 N N . GLY A 1 273 ? 17.249 -4.499 -4.084 1.00 95.50 273 GLY A N 1
ATOM 1951 C CA . GLY A 1 273 ? 18.020 -5.713 -3.877 1.00 95.50 273 GLY A CA 1
ATOM 1952 C C . GLY A 1 273 ? 17.108 -6.913 -3.751 1.00 95.50 273 GLY A C 1
ATOM 1953 O O . GLY A 1 273 ? 16.113 -6.820 -3.049 1.00 95.50 273 GLY A O 1
ATOM 1954 N N . GLY A 1 274 ? 17.513 -8.045 -4.309 1.00 96.44 274 GLY A N 1
ATOM 1955 C CA . GLY A 1 274 ? 16.599 -9.152 -4.571 1.00 96.44 274 GLY A CA 1
ATOM 1956 C C . GLY A 1 274 ? 16.458 -9.350 -6.076 1.00 96.44 274 GLY A C 1
ATOM 1957 O O . GLY A 1 274 ? 16.979 -8.557 -6.841 1.00 96.44 274 GLY A O 1
ATOM 1958 N N . ASP A 1 275 ? 15.817 -10.444 -6.477 1.00 98.25 275 ASP A N 1
ATOM 1959 C CA . ASP A 1 275 ? 15.493 -10.686 -7.885 1.00 98.25 275 ASP A CA 1
ATOM 1960 C C . ASP A 1 275 ? 14.078 -10.132 -8.121 1.00 98.25 275 ASP A C 1
ATOM 1962 O O . ASP A 1 275 ? 13.096 -10.775 -7.732 1.00 98.25 275 ASP A O 1
ATOM 1966 N N . ASP A 1 276 ? 13.970 -8.926 -8.674 1.00 98.44 276 ASP A N 1
ATOM 1967 C CA . ASP A 1 276 ? 12.728 -8.145 -8.686 1.00 98.44 276 ASP A CA 1
ATOM 1968 C C . ASP A 1 276 ? 11.951 -8.268 -10.019 1.00 98.44 276 ASP A C 1
ATOM 1970 O O . ASP A 1 276 ? 12.537 -8.484 -11.078 1.00 98.44 276 ASP A O 1
ATOM 1974 N N . ASP A 1 277 ? 10.617 -8.128 -9.999 1.00 98.62 277 ASP A N 1
ATOM 1975 C CA . ASP A 1 277 ? 9.753 -7.960 -11.192 1.00 98.62 277 ASP A CA 1
ATOM 1976 C C . ASP A 1 277 ? 9.148 -6.549 -11.158 1.00 98.62 277 ASP A C 1
ATOM 1978 O O . ASP A 1 277 ? 8.297 -6.239 -10.319 1.00 98.62 277 ASP A O 1
ATOM 1982 N N . LEU A 1 278 ? 9.636 -5.684 -12.048 1.00 98.81 278 LEU A N 1
ATOM 1983 C CA . LEU A 1 278 ? 9.242 -4.283 -12.173 1.00 98.81 278 LEU A CA 1
ATOM 1984 C C . LEU A 1 278 ? 8.466 -4.063 -13.472 1.00 98.81 278 LEU A C 1
ATOM 1986 O O . LEU A 1 278 ? 8.968 -4.370 -14.558 1.00 98.81 278 LEU A O 1
ATOM 1990 N N . ARG A 1 279 ? 7.276 -3.467 -13.376 1.00 98.81 279 ARG A N 1
ATOM 1991 C CA . ARG A 1 279 ? 6.437 -3.123 -14.532 1.00 98.81 279 ARG A CA 1
ATOM 1992 C C . ARG A 1 279 ? 6.063 -1.650 -14.513 1.00 98.81 279 ARG A C 1
ATOM 1994 O O . ARG A 1 279 ? 5.473 -1.199 -13.541 1.00 98.81 279 ARG A O 1
ATOM 2001 N N . GLY A 1 280 ? 6.433 -0.923 -15.564 1.00 98.38 280 GLY A N 1
ATOM 2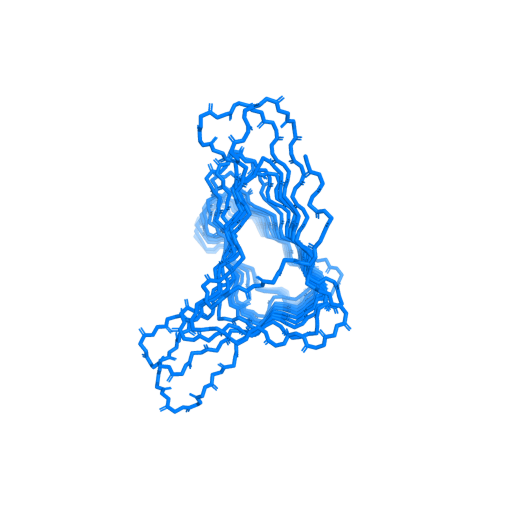002 C CA . GLY A 1 280 ? 6.106 0.495 -15.734 1.00 98.38 280 GLY A CA 1
ATOM 2003 C C . GLY A 1 280 ? 4.615 0.681 -15.990 1.00 98.38 280 GLY A C 1
ATOM 2004 O O . GLY A 1 280 ? 3.897 1.183 -15.135 1.00 98.38 280 GLY A O 1
ATOM 2005 N N . GLY A 1 281 ? 4.132 0.128 -17.103 1.00 98.56 281 GLY A N 1
ATOM 2006 C CA . GLY A 1 281 ? 2.719 0.152 -17.457 1.00 98.56 281 GLY A CA 1
ATOM 2007 C C . GLY A 1 281 ? 2.449 1.162 -18.569 1.00 98.56 281 GLY A C 1
ATOM 2008 O O . GLY A 1 281 ? 2.982 1.031 -19.668 1.00 98.56 281 GLY A O 1
ATOM 2009 N N . LEU A 1 282 ? 1.531 2.102 -18.359 1.00 98.44 282 LEU A N 1
ATOM 2010 C CA . LEU A 1 282 ? 1.240 3.170 -19.316 1.00 98.44 282 LEU A CA 1
ATOM 2011 C C . LEU A 1 282 ? 1.927 4.456 -18.865 1.00 98.44 282 LEU A C 1
ATOM 2013 O O . LEU A 1 282 ? 1.445 5.070 -17.929 1.00 98.44 282 LEU A O 1
ATOM 2017 N N . GLY A 1 283 ? 2.902 4.984 -19.592 1.00 98.44 283 GLY A N 1
ATOM 2018 C CA . GLY A 1 283 ? 3.567 6.203 -19.140 1.00 98.44 283 GLY A CA 1
ATOM 2019 C C . GLY A 1 283 ? 4.985 6.331 -19.645 1.00 98.44 283 GLY A C 1
ATOM 2020 O O . GLY A 1 283 ? 5.418 5.620 -20.530 1.00 98.44 283 GLY A O 1
ATOM 2021 N N . SER A 1 284 ? 5.713 7.340 -19.186 1.00 98.69 284 SER A N 1
ATOM 2022 C CA . SER A 1 284 ? 7.166 7.381 -19.374 1.00 98.69 284 SER A CA 1
ATOM 2023 C C . SER A 1 284 ? 7.828 7.127 -18.036 1.00 98.69 284 SER A C 1
ATOM 2025 O O . SER A 1 284 ? 8.058 8.065 -17.263 1.00 98.69 284 SER A O 1
ATOM 2027 N N . ASP A 1 285 ? 8.153 5.867 -17.791 1.00 98.81 285 ASP A N 1
ATOM 2028 C CA . ASP A 1 285 ? 8.512 5.385 -16.469 1.00 98.81 285 ASP A CA 1
ATOM 2029 C C . ASP A 1 285 ? 10.017 5.394 -16.238 1.00 98.81 285 ASP A C 1
ATOM 2031 O O . ASP A 1 285 ? 10.855 5.341 -17.149 1.00 98.81 285 ASP A O 1
ATOM 2035 N N . PHE A 1 286 ? 10.387 5.467 -14.964 1.00 98.81 286 PHE A N 1
ATOM 2036 C CA . PHE A 1 286 ? 11.746 5.233 -14.512 1.00 98.81 286 PHE A CA 1
ATOM 2037 C C . PHE A 1 286 ? 11.789 3.948 -13.695 1.00 98.81 286 PHE A C 1
ATOM 2039 O O . PHE A 1 286 ? 11.201 3.879 -12.620 1.00 98.81 286 PHE A O 1
ATOM 2046 N N . MET A 1 287 ? 12.564 2.969 -14.150 1.00 98.81 287 MET A N 1
ATOM 2047 C CA . MET A 1 287 ? 12.733 1.691 -13.463 1.00 98.81 287 MET A CA 1
ATOM 2048 C C . MET A 1 287 ? 14.210 1.401 -13.206 1.00 98.81 287 MET A C 1
ATOM 2050 O O . MET A 1 287 ? 15.064 1.573 -14.081 1.00 98.81 287 MET A O 1
ATOM 2054 N N . SER A 1 288 ? 14.516 0.940 -11.997 1.00 98.75 288 SER A N 1
ATOM 2055 C CA . SER A 1 288 ? 15.845 0.470 -11.611 1.00 98.75 288 SER A CA 1
ATOM 2056 C C . SER A 1 288 ? 15.718 -0.822 -10.814 1.00 98.75 288 SER A C 1
ATOM 2058 O O . SER A 1 288 ? 15.207 -0.769 -9.696 1.00 98.75 288 SER A O 1
ATOM 2060 N N . GLY A 1 289 ? 16.234 -1.927 -11.354 1.00 98.38 289 GLY A N 1
ATOM 2061 C CA . GLY A 1 289 ? 16.266 -3.236 -10.691 1.00 98.38 289 GLY A CA 1
ATOM 2062 C C . GLY A 1 289 ? 17.123 -3.185 -9.430 1.00 98.38 289 GLY A C 1
ATOM 2063 O O . GLY A 1 289 ? 16.610 -3.047 -8.325 1.00 98.38 289 GLY A O 1
ATOM 2064 N N . GLY A 1 290 ? 18.434 -3.022 -9.590 1.00 98.38 290 GLY A N 1
ATOM 2065 C CA . GLY A 1 290 ? 19.350 -2.814 -8.471 1.00 98.38 290 GLY A CA 1
ATOM 2066 C C . GLY A 1 290 ? 20.342 -3.957 -8.337 1.00 98.38 290 GLY A C 1
ATOM 2067 O O . GLY A 1 290 ? 21.246 -4.057 -9.158 1.00 98.38 290 GLY A O 1
ATOM 2068 N N . MET A 1 291 ? 20.299 -4.710 -7.241 1.00 98.19 291 MET A N 1
ATOM 2069 C CA . MET A 1 291 ? 21.149 -5.883 -7.021 1.00 98.19 291 MET A CA 1
ATOM 2070 C C . MET A 1 291 ? 20.329 -7.167 -7.104 1.00 98.19 291 MET A C 1
ATOM 2072 O O . MET A 1 291 ? 19.545 -7.403 -6.199 1.00 98.19 291 MET A O 1
ATOM 2076 N N . GLY A 1 292 ? 20.662 -8.066 -8.019 1.00 98.38 292 GLY A N 1
ATOM 2077 C CA . GLY A 1 292 ? 19.959 -9.337 -8.204 1.00 98.38 292 GLY A CA 1
ATOM 2078 C C . GLY A 1 292 ? 19.654 -9.545 -9.677 1.00 98.38 292 GLY A C 1
ATOM 2079 O O . GLY A 1 292 ? 20.064 -8.733 -10.498 1.00 98.38 292 GLY A O 1
ATOM 2080 N N . ASP A 1 293 ? 19.028 -10.664 -10.014 1.00 98.69 293 ASP A N 1
ATOM 2081 C CA . ASP A 1 293 ? 18.658 -10.968 -11.394 1.00 98.69 293 ASP A CA 1
ATOM 2082 C C . ASP A 1 293 ? 17.239 -10.439 -11.661 1.00 98.69 293 ASP A C 1
ATOM 2084 O O . ASP A 1 293 ? 16.247 -11.120 -11.385 1.00 98.69 293 ASP A O 1
ATOM 2088 N N . ASP A 1 294 ? 17.139 -9.224 -12.202 1.00 98.81 294 ASP A N 1
ATOM 2089 C CA . ASP A 1 294 ? 15.872 -8.489 -12.277 1.00 98.81 294 ASP A CA 1
ATOM 2090 C C . ASP A 1 294 ? 15.113 -8.708 -13.599 1.00 98.81 294 ASP A C 1
ATOM 2092 O O . ASP A 1 294 ? 15.691 -8.866 -14.681 1.00 98.81 294 ASP A O 1
ATOM 2096 N N . GLN A 1 295 ? 13.781 -8.663 -13.547 1.00 98.75 295 GLN A N 1
ATOM 2097 C CA . GLN A 1 295 ? 12.894 -8.548 -14.706 1.00 98.75 295 GLN A CA 1
ATOM 2098 C C . GLN A 1 295 ? 12.267 -7.159 -14.731 1.00 98.75 295 GLN A C 1
ATOM 2100 O O . GLN A 1 295 ? 11.592 -6.757 -13.792 1.00 98.75 295 GLN A O 1
ATOM 2105 N N . ILE A 1 296 ? 12.467 -6.425 -15.824 1.00 98.81 296 ILE A N 1
ATOM 2106 C CA . ILE A 1 296 ? 11.959 -5.058 -15.968 1.00 98.81 296 ILE A CA 1
ATOM 2107 C C . ILE A 1 296 ? 11.212 -4.933 -17.295 1.00 98.81 296 ILE A C 1
ATOM 2109 O O . ILE A 1 296 ? 11.771 -5.210 -18.363 1.00 98.81 296 ILE A O 1
ATOM 2113 N N . ILE A 1 297 ? 9.952 -4.514 -17.234 1.00 98.75 297 ILE A N 1
ATOM 2114 C CA . ILE A 1 297 ? 9.059 -4.361 -18.384 1.00 98.75 297 ILE A CA 1
ATOM 2115 C C . ILE A 1 297 ? 8.516 -2.928 -18.405 1.00 98.75 297 ILE A C 1
ATOM 2117 O O . ILE A 1 297 ? 7.826 -2.528 -17.479 1.00 98.75 297 ILE A O 1
ATOM 2121 N N . GLY A 1 298 ? 8.808 -2.170 -19.463 1.00 98.25 298 GLY A N 1
ATOM 2122 C CA . GLY A 1 298 ? 8.303 -0.799 -19.633 1.00 98.25 298 GLY A CA 1
ATOM 2123 C C . GLY A 1 298 ? 6.842 -0.712 -20.070 1.00 98.25 298 GLY A C 1
ATOM 2124 O O . GLY A 1 298 ? 6.093 0.102 -19.556 1.00 98.25 298 GLY A O 1
ATOM 2125 N N . ASP A 1 299 ? 6.406 -1.647 -20.916 1.00 98.31 299 ASP A N 1
ATOM 2126 C CA . ASP A 1 299 ? 5.094 -1.627 -21.574 1.00 98.31 299 ASP A CA 1
ATOM 2127 C C . ASP A 1 299 ? 4.902 -0.445 -22.546 1.00 98.31 299 ASP A C 1
ATOM 2129 O O . ASP A 1 299 ? 5.491 -0.483 -23.629 1.00 98.31 299 ASP A O 1
ATOM 2133 N N . ASP A 1 300 ? 4.016 0.517 -22.291 1.00 98.19 300 ASP A N 1
ATOM 2134 C CA . ASP A 1 300 ? 3.691 1.585 -23.242 1.00 98.19 300 ASP A CA 1
ATOM 2135 C C . ASP A 1 300 ? 4.277 2.926 -22.798 1.00 98.19 300 ASP A C 1
ATOM 2137 O O . ASP A 1 300 ? 3.724 3.586 -21.928 1.00 98.19 300 ASP A O 1
ATOM 2141 N N . GLY A 1 301 ? 5.252 3.423 -23.553 1.00 98.12 301 GLY A N 1
ATOM 2142 C CA . GLY A 1 301 ? 5.659 4.821 -23.567 1.00 98.12 301 GLY A CA 1
ATOM 2143 C C . GLY A 1 301 ? 7.172 4.960 -23.658 1.00 98.12 301 GLY A C 1
ATOM 2144 O O . GLY A 1 301 ? 7.822 4.167 -24.319 1.00 98.12 301 GLY A O 1
ATOM 2145 N N . SER A 1 302 ? 7.746 6.077 -23.212 1.00 98.50 302 SER A N 1
ATOM 2146 C CA . SER A 1 302 ? 9.187 6.320 -23.410 1.00 98.50 302 SER A CA 1
ATOM 2147 C C . SER A 1 302 ? 9.950 6.087 -22.120 1.00 98.50 302 SER A C 1
ATOM 2149 O O . SER A 1 302 ? 10.228 7.039 -21.384 1.00 98.50 302 SER A O 1
ATOM 2151 N N . ASP A 1 303 ? 10.321 4.833 -21.888 1.00 98.75 303 ASP A N 1
ATOM 2152 C CA . ASP A 1 303 ? 10.800 4.399 -20.583 1.00 98.75 303 ASP A CA 1
ATOM 2153 C C . ASP A 1 303 ? 12.302 4.540 -20.417 1.00 98.75 303 ASP A C 1
ATOM 2155 O O . ASP A 1 303 ? 13.103 4.561 -21.365 1.00 98.75 303 ASP A O 1
ATOM 2159 N N . LYS A 1 304 ? 12.713 4.620 -19.156 1.00 98.75 304 LYS A N 1
ATOM 2160 C CA . LYS A 1 304 ? 14.111 4.589 -18.764 1.00 98.75 304 LYS A CA 1
ATOM 2161 C C . LYS A 1 304 ? 14.347 3.473 -17.762 1.00 98.75 304 LYS A C 1
ATOM 2163 O O . LYS A 1 304 ? 13.960 3.580 -16.603 1.00 98.75 304 LYS A O 1
ATOM 2168 N N . MET A 1 305 ? 15.065 2.450 -18.205 1.00 98.69 305 MET A N 1
ATOM 2169 C CA . MET A 1 305 ? 15.299 1.234 -17.436 1.00 98.69 305 MET A CA 1
ATOM 2170 C C . MET A 1 305 ? 16.785 1.021 -17.175 1.00 98.69 305 MET A C 1
ATOM 2172 O O . MET A 1 305 ? 17.621 1.198 -18.066 1.00 98.69 305 MET A O 1
ATOM 2176 N N . PHE A 1 306 ? 17.094 0.612 -15.952 1.00 98.75 306 PHE A N 1
ATOM 2177 C CA . PHE A 1 306 ? 18.420 0.205 -15.509 1.00 98.75 306 PHE A CA 1
ATOM 2178 C C . PHE A 1 306 ? 18.309 -1.166 -14.855 1.00 98.75 306 PHE A C 1
ATOM 2180 O O . PHE A 1 306 ? 17.590 -1.289 -13.866 1.00 9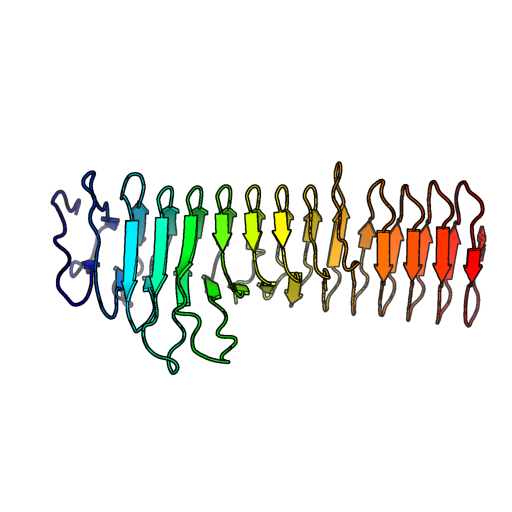8.75 306 PHE A O 1
ATOM 2187 N N . GLY A 1 307 ? 19.021 -2.166 -15.376 1.00 98.19 307 GLY A N 1
ATOM 2188 C CA . GLY A 1 307 ? 19.053 -3.492 -14.745 1.00 98.19 307 GLY A CA 1
ATOM 2189 C C . GLY A 1 307 ? 19.763 -3.407 -13.401 1.00 98.19 307 GLY A C 1
ATOM 2190 O O . GLY A 1 307 ? 19.164 -3.557 -12.346 1.00 98.19 307 GLY A O 1
ATOM 2191 N N . 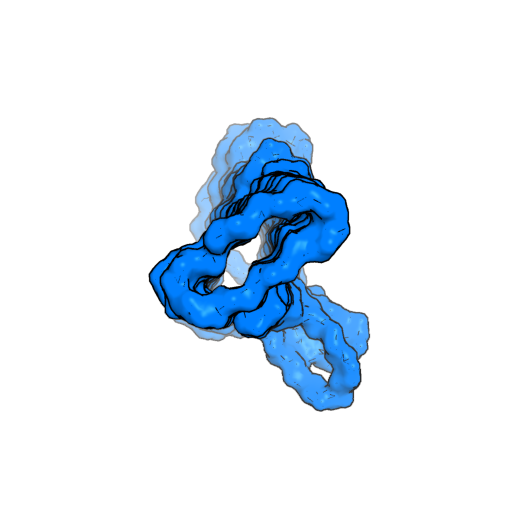GLY A 1 308 ? 21.005 -2.926 -13.441 1.00 98.12 308 GLY A N 1
ATOM 2192 C CA . GLY A 1 308 ? 21.837 -2.776 -12.258 1.00 98.12 308 GLY A CA 1
ATOM 2193 C C . GLY A 1 308 ? 22.941 -3.821 -12.264 1.00 98.12 308 GLY A C 1
ATOM 2194 O O . GLY A 1 308 ? 23.747 -3.863 -13.194 1.00 98.12 308 GLY A O 1
ATOM 2195 N N 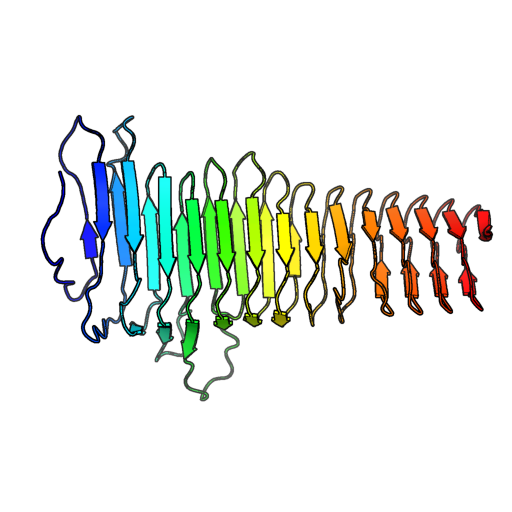. SER A 1 309 ? 23.068 -4.575 -11.181 1.00 98.06 309 SER A N 1
ATOM 2196 C CA . SER A 1 309 ? 24.039 -5.653 -11.051 1.00 98.06 309 SER A CA 1
ATOM 2197 C C . SER A 1 309 ? 23.332 -6.996 -10.951 1.00 98.06 309 SER A C 1
ATOM 2199 O O . SER A 1 309 ? 22.682 -7.240 -9.944 1.00 98.06 309 SER A O 1
ATOM 2201 N N . GLY A 1 310 ? 23.613 -7.880 -11.900 1.00 98.06 310 GLY A N 1
ATOM 2202 C CA . GLY A 1 310 ? 23.029 -9.213 -12.000 1.00 98.06 310 GLY A CA 1
ATOM 2203 C C . GLY A 1 310 ? 22.845 -9.579 -13.467 1.00 98.06 310 GLY A C 1
ATOM 2204 O O . GLY A 1 310 ? 23.330 -8.862 -14.352 1.00 98.06 310 GLY A O 1
ATOM 2205 N N . ASP A 1 311 ? 22.210 -10.715 -13.723 1.00 98.44 311 ASP A N 1
ATOM 2206 C CA . ASP A 1 311 ? 21.811 -11.148 -15.060 1.00 98.44 311 ASP A CA 1
ATOM 2207 C C . ASP A 1 311 ? 20.367 -10.687 -15.349 1.00 98.44 311 ASP A C 1
ATOM 2209 O O . ASP A 1 311 ? 19.415 -11.467 -15.307 1.00 98.44 311 ASP A O 1
ATOM 2213 N N . ASP A 1 312 ? 20.216 -9.403 -15.684 1.00 98.75 312 ASP A N 1
ATOM 2214 C CA . ASP A 1 312 ? 18.907 -8.755 -15.830 1.00 98.75 312 ASP A CA 1
ATOM 2215 C C . ASP A 1 312 ? 18.231 -9.004 -17.191 1.00 98.75 312 ASP A C 1
ATOM 2217 O O . ASP A 1 312 ? 18.871 -9.109 -18.246 1.00 98.75 312 ASP A O 1
ATOM 2221 N N . THR A 1 313 ? 16.897 -9.014 -17.199 1.00 98.56 313 THR A N 1
ATOM 2222 C CA . THR A 1 313 ? 16.056 -9.056 -18.404 1.00 98.56 313 THR A CA 1
ATOM 2223 C C . THR A 1 313 ? 15.215 -7.790 -18.520 1.00 98.56 313 THR A C 1
ATOM 2225 O O . THR A 1 313 ? 14.262 -7.598 -17.773 1.00 98.56 313 THR A O 1
ATOM 2228 N N . LEU A 1 314 ? 15.534 -6.943 -19.503 1.00 98.62 314 LEU A N 1
ATOM 2229 C CA . LEU A 1 314 ? 14.844 -5.671 -19.739 1.00 98.62 314 LEU A CA 1
ATOM 2230 C C . LEU A 1 314 ? 14.066 -5.713 -21.062 1.00 98.62 314 LEU A C 1
ATOM 2232 O O . LEU A 1 314 ? 14.635 -6.006 -22.119 1.00 98.62 314 LEU A O 1
ATOM 2236 N N . ASN A 1 315 ? 12.778 -5.377 -21.018 1.00 98.44 315 ASN A N 1
ATOM 2237 C CA . ASN A 1 315 ? 11.897 -5.263 -22.177 1.00 98.44 315 ASN A CA 1
ATOM 2238 C C . ASN A 1 315 ? 11.221 -3.888 -22.202 1.00 98.44 315 ASN A C 1
ATOM 2240 O O . ASN A 1 315 ? 10.325 -3.631 -21.411 1.00 98.44 315 ASN A O 1
ATOM 2244 N N . GLY A 1 316 ? 11.613 -3.033 -23.148 1.00 97.12 316 GLY A N 1
ATOM 2245 C CA . GLY A 1 316 ? 11.070 -1.671 -23.245 1.00 97.12 316 GLY A CA 1
ATOM 2246 C C . GLY A 1 316 ? 9.629 -1.595 -23.735 1.00 97.12 316 GLY A C 1
ATOM 2247 O O . GLY A 1 316 ? 8.957 -0.619 -23.476 1.00 97.12 316 GLY A O 1
ATOM 2248 N N . GLY A 1 317 ? 9.115 -2.643 -24.385 1.00 97.56 317 GLY A N 1
ATOM 2249 C CA . GLY A 1 317 ? 7.753 -2.608 -24.904 1.00 97.56 317 GLY A CA 1
ATOM 2250 C C . GLY A 1 317 ? 7.618 -1.726 -26.152 1.00 97.56 317 GLY A C 1
ATOM 2251 O O . GLY A 1 317 ? 8.276 -1.982 -27.170 1.00 97.56 317 GLY A O 1
ATOM 2252 N N . ARG A 1 318 ? 6.655 -0.802 -26.148 1.00 95.69 318 ARG A N 1
ATOM 2253 C CA . ARG A 1 318 ? 6.340 0.087 -27.278 1.00 95.69 318 ARG A CA 1
ATOM 2254 C C . ARG A 1 318 ? 7.139 1.387 -27.183 1.00 95.69 318 ARG A C 1
ATOM 2256 O O . ARG A 1 318 ? 7.799 1.669 -26.210 1.00 95.69 318 ARG A O 1
ATOM 2263 N N . ASP A 1 319 ? 7.062 2.188 -28.244 1.00 98.00 319 ASP A N 1
ATOM 2264 C CA . ASP A 1 319 ? 7.679 3.514 -28.307 1.00 98.00 319 ASP A CA 1
ATOM 2265 C C . ASP A 1 319 ? 9.217 3.523 -28.168 1.00 98.00 319 ASP A C 1
ATOM 2267 O O . ASP A 1 319 ? 9.891 2.826 -28.934 1.00 98.00 319 ASP A O 1
ATOM 2271 N N . LYS A 1 320 ? 9.803 4.466 -27.422 1.00 97.56 320 LYS A N 1
ATOM 2272 C CA . LYS A 1 320 ? 11.239 4.788 -27.502 1.00 97.56 320 LYS A CA 1
ATOM 2273 C C . LYS A 1 320 ? 11.888 4.768 -26.131 1.00 97.56 320 LYS A C 1
ATOM 2275 O O . LYS A 1 320 ? 11.933 5.796 -25.455 1.00 97.56 320 LYS A O 1
ATOM 2280 N N . ASP A 1 321 ? 12.561 3.661 -25.861 1.00 98.38 321 ASP A N 1
ATOM 2281 C CA . ASP A 1 321 ? 13.129 3.405 -24.541 1.00 98.38 321 ASP A CA 1
ATOM 2282 C C . ASP A 1 321 ? 14.626 3.662 -24.476 1.00 98.38 321 ASP A C 1
ATOM 2284 O O . ASP A 1 321 ? 15.376 3.566 -25.458 1.00 98.38 321 ASP A O 1
ATOM 2288 N N . THR A 1 322 ? 15.077 3.963 -23.267 1.00 98.31 322 THR A N 1
ATOM 2289 C CA . THR A 1 322 ? 16.486 4.010 -22.901 1.00 98.31 322 THR A CA 1
ATOM 2290 C C . THR A 1 322 ? 16.778 2.883 -21.919 1.00 98.31 322 THR A C 1
ATOM 2292 O O . THR A 1 322 ? 16.288 2.896 -20.795 1.00 98.31 322 THR A O 1
ATOM 2295 N N . ILE A 1 323 ? 17.611 1.933 -22.343 1.00 96.69 323 ILE A N 1
ATOM 2296 C CA . ILE A 1 323 ? 17.935 0.711 -21.596 1.00 96.69 323 ILE A CA 1
ATOM 2297 C C . ILE A 1 323 ? 19.427 0.722 -21.248 1.00 96.69 323 ILE A C 1
ATOM 2299 O O . ILE A 1 323 ? 20.259 0.951 -22.138 1.00 96.69 323 ILE A O 1
ATOM 2303 N N . HIS A 1 324 ? 19.756 0.513 -19.973 1.00 92.62 324 HIS A N 1
ATOM 2304 C CA . HIS A 1 324 ? 21.111 0.582 -19.421 1.00 92.62 324 HIS A CA 1
ATOM 2305 C C . HIS A 1 324 ? 21.516 -0.673 -18.657 1.00 92.62 324 HIS A C 1
ATOM 2307 O O . HIS A 1 324 ? 20.693 -1.167 -17.853 1.00 92.62 324 HIS A O 1
#

Nearest PDB structures (foldseek):
  2zvd-assembly1_C  TM=3.489E-01  e=5.591E-01  Pseudomonas sp. MIS38
  2z8z-assembly1_A  TM=2.573E-01  e=9.060E-02  Pseudomonas sp. MIS38
  2qub-assembly6_K  TM=2.507E-01  e=2.545E-01  Serratia marcescens
  2zj6-assembly1_A  TM=2.683E-01  e=2.950E-01  Pseudomonas sp. MIS38

Radius of gyration: 23.02 Å; Cα contacts (8 Å, |Δi|>4): 1125; chains: 1; bounding box: 53×50×69 Å

Foldseek 3Di:
DPPPDQQDADLEEGEDEDPDPDDEDEAEHEDDQDADAPEHLEYEYEDAYDPPHPDFYEYEYEDVNHEEHEHENAAYAYEYHGQEYEYEDAYEYEYEYPDPPHQREHEYEHAHNYEAYYNHEYEYDYDPPDPDPRWHEHEYEYEEYEYEHEHLHEYHTQEYEYAYAYCDEYEYEYLYEYEHEYEYAYAAEYEYHYLEEYNYEYEYHHHAYEYEFNYEYAAEYHDAEEAYEYEYDPNGDHNNAYEQAYYAYEHAADQEAGEYANAAEEYEYHNAHYAYEAEQHHYAYEEENHHEAYEYEDADDEYEYEDHDYNYHYHNHDDHYHYD

Mean predicted aligned error: 11.47 Å

Solvent-accessible surface area (backbone atoms only — not comparable to full-atom values): 14954 Å² total; per-residue (Å²): 105,82,77,85,68,88,78,78,65,53,94,69,30,46,78,53,76,67,92,72,88,90,70,72,38,60,47,72,49,69,51,59,84,52,80,52,68,52,80,26,62,40,36,35,46,42,41,45,65,60,95,88,60,94,70,64,31,37,32,35,44,42,34,61,65,24,46,42,44,37,21,28,59,57,9,28,44,39,42,38,47,26,61,30,32,41,41,39,36,54,24,36,40,36,26,29,36,90,51,102,82,52,71,34,27,51,34,40,40,37,39,16,48,22,40,39,39,33,55,17,41,39,38,62,57,74,76,89,84,67,93,74,87,72,54,26,34,43,35,40,37,28,66,62,40,45,44,40,38,40,32,59,19,38,37,51,36,42,28,34,35,40,40,32,73,15,88,51,55,35,38,42,37,32,58,18,39,37,35,29,28,38,38,43,37,28,59,48,8,38,34,40,41,32,55,18,41,32,47,28,37,35,38,38,36,37,32,45,32,38,40,40,31,36,13,44,30,57,22,36,38,37,42,40,36,42,52,29,37,40,35,36,37,86,79,18,41,48,70,52,19,38,36,33,35,38,30,51,20,37,42,32,41,32,72,45,65,36,42,41,34,28,37,27,46,46,21,37,41,34,29,45,19,30,48,17,42,40,36,32,31,39,31,52,21,40,40,34,30,30,38,34,50,18,39,38,36,30,38,41,33,49,23,38,40,33,39,68,46,62,77,50,47,80,42,50,69,40,84,62,55,46,80,90